Protein AF-A0A533WXQ9-F1 (afdb_monomer_lite)

pLDDT: mean 71.74, std 21.65, range [29.94, 97.75]

Structure (mmCIF, N/CA/C/O backbone):
data_AF-A0A533WXQ9-F1
#
_entry.id   AF-A0A533WXQ9-F1
#
loop_
_atom_site.group_PDB
_atom_site.id
_atom_site.type_symbol
_atom_site.label_atom_id
_atom_site.label_alt_id
_atom_site.label_comp_id
_atom_site.label_asym_id
_atom_site.label_entity_id
_atom_site.label_seq_id
_atom_site.pdbx_PDB_ins_code
_atom_site.Cartn_x
_atom_site.Cartn_y
_atom_site.Cartn_z
_atom_site.occupancy
_atom_site.B_iso_or_equiv
_atom_site.auth_seq_id
_atom_site.auth_comp_id
_atom_site.auth_asym_id
_atom_site.auth_atom_id
_atom_site.pdbx_PDB_model_num
ATOM 1 N N . MET A 1 1 ? -10.455 -21.061 6.392 1.00 34.91 1 MET A N 1
ATOM 2 C CA . MET A 1 1 ? -8.979 -21.030 6.474 1.00 34.91 1 MET A CA 1
ATOM 3 C C . MET A 1 1 ? -8.485 -21.382 5.082 1.00 34.91 1 MET A C 1
ATOM 5 O O . MET A 1 1 ? -9.043 -22.310 4.524 1.00 34.91 1 MET A O 1
ATOM 9 N N . GLY A 1 2 ? -7.580 -20.666 4.436 1.00 29.94 2 GLY A N 1
ATOM 10 C CA . GLY A 1 2 ? -6.668 -19.631 4.901 1.00 29.94 2 GLY A CA 1
ATOM 11 C C . GLY A 1 2 ? -5.902 -19.071 3.698 1.00 29.94 2 GLY A C 1
ATOM 12 O O . GLY A 1 2 ? -6.267 -19.360 2.560 1.00 29.94 2 GLY A O 1
ATOM 13 N N . ASP A 1 3 ? -4.921 -18.227 4.000 1.00 36.97 3 ASP A N 1
ATOM 14 C CA . ASP A 1 3 ? -3.711 -17.901 3.237 1.00 36.97 3 ASP A CA 1
ATOM 15 C C . ASP A 1 3 ? -3.617 -18.544 1.848 1.00 36.97 3 ASP A C 1
ATOM 17 O O . ASP A 1 3 ? -3.509 -19.764 1.714 1.00 36.97 3 ASP A O 1
ATOM 21 N N . ARG A 1 4 ? -3.649 -17.725 0.789 1.00 33.66 4 ARG A N 1
ATOM 22 C CA . ARG A 1 4 ? -3.392 -18.221 -0.565 1.00 33.66 4 ARG A CA 1
ATOM 23 C C . ARG A 1 4 ? -1.884 -18.423 -0.722 1.00 33.66 4 ARG A C 1
ATOM 25 O O . ARG A 1 4 ? -1.185 -17.553 -1.228 1.00 33.66 4 ARG A O 1
ATOM 32 N N . GLU A 1 5 ? -1.409 -19.566 -0.242 1.00 37.44 5 GLU A N 1
ATOM 33 C CA . GLU A 1 5 ? -0.166 -20.181 -0.694 1.00 37.44 5 GLU A CA 1
ATOM 34 C C . GLU A 1 5 ? -0.273 -20.395 -2.208 1.00 37.44 5 GLU A C 1
ATOM 36 O O . GLU A 1 5 ? -1.264 -20.949 -2.695 1.00 37.44 5 GLU A O 1
ATOM 41 N N . TYR A 1 6 ? 0.736 -19.957 -2.963 1.00 38.78 6 TYR A N 1
ATOM 42 C CA . TYR A 1 6 ? 0.947 -20.506 -4.299 1.00 38.78 6 TYR A CA 1
ATOM 43 C C . TYR A 1 6 ? 1.037 -22.020 -4.148 1.00 38.78 6 TYR A C 1
ATOM 45 O O . TYR A 1 6 ? 1.809 -22.517 -3.323 1.00 38.78 6 TYR A O 1
ATOM 53 N N . SER A 1 7 ? 0.212 -22.766 -4.879 1.00 41.78 7 SER A N 1
ATOM 54 C CA . SER A 1 7 ? 0.232 -24.209 -4.711 1.00 41.78 7 SER A CA 1
ATOM 55 C C . SER A 1 7 ? 1.575 -24.725 -5.220 1.00 41.78 7 SER A C 1
ATOM 57 O O . SER A 1 7 ? 2.030 -24.363 -6.303 1.00 41.78 7 SER A O 1
ATOM 59 N N . TRP A 1 8 ? 2.209 -25.614 -4.458 1.00 42.38 8 TRP A N 1
ATOM 60 C CA . TRP A 1 8 ? 3.409 -26.357 -4.866 1.00 42.38 8 TRP A CA 1
ATOM 61 C C . TRP A 1 8 ? 3.332 -26.923 -6.290 1.00 42.38 8 TRP A C 1
ATOM 63 O O . TRP A 1 8 ? 4.341 -27.073 -6.974 1.00 42.38 8 TRP A O 1
ATOM 73 N N . LYS A 1 9 ? 2.106 -27.203 -6.729 1.00 40.97 9 LYS A N 1
ATOM 74 C CA . LYS A 1 9 ? 1.764 -27.697 -8.051 1.00 40.97 9 LYS A CA 1
ATOM 75 C C . LYS A 1 9 ? 1.986 -26.656 -9.155 1.00 40.97 9 LYS A C 1
ATOM 77 O O . LYS A 1 9 ? 2.537 -27.005 -10.187 1.00 40.97 9 LYS A O 1
ATOM 82 N N . GLU A 1 10 ? 1.646 -25.389 -8.914 1.00 45.47 10 GLU A N 1
ATOM 83 C CA . GLU A 1 10 ? 1.881 -24.282 -9.857 1.00 45.47 10 GLU A CA 1
ATOM 84 C C . GLU A 1 10 ? 3.379 -23.977 -10.002 1.00 45.47 10 GLU A C 1
ATOM 86 O O . GLU A 1 10 ? 3.867 -23.769 -11.109 1.00 45.47 10 GLU A O 1
ATOM 91 N N . ALA A 1 11 ? 4.141 -24.020 -8.903 1.00 46.41 11 ALA A N 1
ATOM 92 C CA . ALA A 1 11 ? 5.598 -23.875 -8.954 1.00 46.41 11 ALA A CA 1
ATOM 93 C C . ALA A 1 11 ? 6.274 -25.053 -9.686 1.00 46.41 11 ALA A C 1
ATOM 95 O O . ALA A 1 11 ? 7.215 -24.850 -10.451 1.00 46.41 11 ALA A O 1
ATOM 96 N N . GLN A 1 12 ? 5.775 -26.280 -9.496 1.00 44.16 12 GLN A N 1
ATOM 97 C CA . GLN A 1 12 ? 6.233 -27.456 -10.244 1.00 44.16 12 GLN A CA 1
ATOM 98 C C . GLN A 1 12 ? 5.901 -27.374 -11.734 1.00 44.16 12 GLN A C 1
ATOM 100 O O . GLN A 1 12 ? 6.747 -27.729 -12.547 1.00 44.16 12 GLN A O 1
ATOM 105 N N . GLU A 1 13 ? 4.716 -26.892 -12.104 1.00 49.16 13 GLU A N 1
ATOM 106 C CA . GLU A 1 13 ? 4.330 -26.717 -13.510 1.00 49.16 13 GLU A CA 1
ATOM 107 C C . GLU A 1 13 ? 5.229 -25.694 -14.216 1.00 49.16 13 GLU A C 1
ATOM 109 O O . GLU A 1 13 ? 5.658 -25.945 -15.337 1.00 49.16 13 GLU A O 1
ATOM 114 N N . ILE A 1 14 ? 5.621 -24.608 -13.539 1.00 50.84 14 ILE A N 1
ATOM 115 C CA . ILE A 1 14 ? 6.600 -23.639 -14.066 1.00 50.84 14 ILE A CA 1
ATOM 116 C C . ILE A 1 14 ? 7.966 -24.298 -14.313 1.00 50.84 14 ILE A C 1
ATOM 118 O O . ILE A 1 14 ? 8.582 -24.056 -15.349 1.00 50.84 14 ILE A O 1
ATOM 122 N N . LEU A 1 15 ? 8.434 -25.150 -13.394 1.00 47.41 15 LEU A N 1
ATOM 123 C CA . LEU A 1 15 ? 9.706 -25.867 -13.544 1.00 47.41 15 LEU A CA 1
ATOM 124 C C . LEU A 1 15 ? 9.665 -26.897 -14.685 1.00 47.41 15 LEU A C 1
ATOM 126 O O . LEU A 1 15 ? 10.640 -27.017 -15.425 1.00 47.41 15 LEU A O 1
ATOM 130 N N . ILE A 1 16 ? 8.545 -27.607 -14.848 1.00 49.78 16 ILE A N 1
ATOM 131 C CA . ILE A 1 16 ? 8.340 -28.605 -15.911 1.00 49.78 16 ILE A CA 1
ATOM 132 C C . ILE A 1 16 ? 8.282 -27.923 -17.287 1.00 49.78 16 ILE A C 1
ATOM 134 O O . ILE A 1 16 ? 8.994 -28.338 -18.198 1.00 49.78 16 ILE A O 1
ATOM 138 N N . ASP A 1 17 ? 7.537 -26.820 -17.420 1.00 52.78 17 ASP A N 1
ATOM 139 C CA . ASP A 1 17 ? 7.437 -26.038 -18.667 1.00 52.78 17 ASP A CA 1
ATOM 140 C C . ASP A 1 17 ? 8.798 -25.473 -19.127 1.00 52.78 17 ASP A C 1
ATOM 142 O O . ASP A 1 17 ? 9.012 -25.233 -20.320 1.00 52.78 17 ASP A O 1
ATOM 146 N N . MET A 1 18 ? 9.714 -25.219 -18.186 1.00 47.31 18 MET A N 1
ATOM 147 C CA . MET A 1 18 ? 11.069 -24.729 -18.462 1.00 47.31 18 MET A CA 1
ATOM 148 C C . MET A 1 18 ? 12.033 -25.849 -18.876 1.00 47.31 18 MET A C 1
ATOM 150 O O . MET A 1 18 ? 12.870 -25.631 -19.755 1.00 47.31 18 MET A O 1
ATOM 154 N N . ASP A 1 19 ? 11.890 -27.038 -18.287 1.00 44.56 19 ASP A N 1
ATOM 155 C CA . ASP A 1 19 ? 12.691 -28.230 -18.597 1.00 44.56 19 ASP A CA 1
ATOM 156 C C . ASP A 1 19 ? 12.329 -28.809 -19.979 1.00 44.56 19 ASP A C 1
ATOM 158 O O . ASP A 1 19 ? 13.204 -29.117 -20.791 1.00 44.56 19 ASP A O 1
ATOM 162 N N . GLU A 1 20 ? 11.035 -28.829 -20.325 1.00 46.56 20 GLU A N 1
ATOM 163 C CA . GLU A 1 20 ? 10.530 -29.293 -21.629 1.00 46.56 20 GLU A CA 1
ATOM 164 C C . GLU A 1 20 ? 11.040 -28.462 -22.822 1.00 46.56 20 GLU A C 1
ATOM 166 O O . GLU A 1 20 ? 11.061 -28.939 -23.960 1.00 46.56 20 GLU A O 1
ATOM 171 N N . ARG A 1 21 ? 11.501 -27.226 -22.584 1.00 50.09 21 ARG A N 1
ATOM 172 C CA . ARG A 1 21 ? 12.078 -26.341 -23.613 1.00 50.09 21 ARG A CA 1
ATOM 173 C C . ARG A 1 21 ? 13.577 -26.554 -23.845 1.00 50.09 21 ARG A C 1
ATOM 175 O O . ARG A 1 21 ? 14.155 -25.867 -24.686 1.00 50.09 21 ARG A O 1
ATOM 182 N N . GLY A 1 22 ? 14.211 -27.496 -23.143 1.00 39.91 22 GLY A N 1
ATOM 183 C CA . GLY A 1 22 ? 15.623 -27.849 -23.339 1.00 39.91 22 GLY A CA 1
ATOM 184 C C . GLY A 1 22 ? 16.621 -26.773 -22.896 1.00 39.91 22 GLY A C 1
ATOM 185 O O . GLY A 1 22 ? 17.810 -26.874 -23.193 1.00 39.91 22 GLY A O 1
ATOM 186 N N . THR A 1 23 ? 16.163 -25.744 -22.184 1.00 46.06 23 THR A N 1
ATOM 187 C CA . THR A 1 23 ? 17.008 -24.741 -21.530 1.00 46.06 23 THR A CA 1
ATOM 188 C C . THR A 1 23 ? 17.378 -25.240 -20.140 1.00 46.06 23 THR A C 1
ATOM 190 O O . THR A 1 23 ? 16.738 -24.897 -19.151 1.00 46.06 23 THR A O 1
ATOM 193 N N . THR A 1 24 ? 18.404 -26.088 -20.066 1.00 40.88 24 THR A N 1
ATOM 194 C CA . THR A 1 24 ? 19.044 -26.463 -18.801 1.00 40.88 24 THR A CA 1
ATOM 195 C C . THR A 1 24 ? 19.642 -25.220 -18.154 1.00 40.88 24 THR A C 1
ATOM 197 O O . THR A 1 24 ? 20.724 -24.781 -18.546 1.00 40.88 24 THR A O 1
ATOM 200 N N . ASP A 1 25 ? 18.946 -24.664 -17.169 1.00 50.59 25 ASP A N 1
ATOM 201 C CA . ASP A 1 25 ? 19.496 -23.644 -16.286 1.00 50.59 25 ASP A CA 1
ATOM 202 C C . ASP A 1 25 ? 19.417 -24.151 -14.841 1.00 50.59 25 ASP A C 1
ATOM 204 O O . ASP A 1 25 ? 18.492 -23.872 -14.075 1.00 50.59 25 ASP A O 1
ATOM 208 N N . GLU A 1 26 ? 20.403 -24.982 -14.495 1.00 41.16 26 GLU A N 1
ATOM 209 C CA . GLU A 1 26 ? 20.641 -25.563 -13.166 1.00 41.16 26 GLU A CA 1
ATOM 210 C C . GLU A 1 26 ? 20.674 -24.473 -12.074 1.00 41.16 26 GLU A C 1
ATOM 212 O O . GLU A 1 26 ? 20.307 -24.711 -10.921 1.00 41.16 26 GLU A O 1
ATOM 217 N N . PHE A 1 27 ? 21.017 -23.238 -12.458 1.00 43.44 27 PHE A N 1
ATOM 218 C CA . PHE A 1 27 ? 20.961 -22.050 -11.617 1.00 43.44 27 PHE A CA 1
ATOM 219 C C . PHE A 1 27 ? 19.524 -21.614 -11.298 1.00 43.44 27 PHE A C 1
ATOM 221 O O . PHE A 1 27 ? 19.236 -21.310 -10.145 1.00 43.44 27 PHE A O 1
ATOM 228 N N . PHE A 1 28 ? 18.600 -21.642 -12.262 1.00 45.69 28 PHE A N 1
ATOM 229 C CA . PHE A 1 28 ? 17.192 -21.269 -12.064 1.00 45.69 28 PHE A CA 1
ATOM 230 C C . PHE A 1 28 ? 16.468 -22.230 -11.126 1.00 45.69 28 PHE A C 1
ATOM 232 O O . PHE A 1 28 ? 15.748 -21.810 -10.218 1.00 45.69 28 PHE A O 1
ATOM 239 N N . GLN A 1 29 ? 16.722 -23.526 -11.315 1.00 48.00 29 GLN A N 1
ATOM 240 C CA . GLN A 1 29 ? 16.243 -24.568 -10.416 1.00 48.00 29 GLN A CA 1
ATOM 241 C C . GLN A 1 29 ? 16.851 -24.372 -9.024 1.00 48.00 29 GLN A C 1
ATOM 243 O O . GLN A 1 29 ? 16.110 -24.287 -8.052 1.00 48.00 29 GLN A O 1
ATOM 248 N N . SER A 1 30 ? 18.170 -24.183 -8.915 1.00 43.41 30 SER A N 1
ATOM 249 C CA . SER A 1 30 ? 18.842 -23.924 -7.631 1.00 43.41 30 SER A CA 1
ATOM 250 C C . SER A 1 30 ? 18.344 -22.653 -6.930 1.00 43.41 30 SER A C 1
ATOM 252 O O . SER A 1 30 ? 18.282 -22.611 -5.707 1.00 43.41 30 SER A O 1
ATOM 254 N N . HIS A 1 31 ? 17.945 -21.630 -7.684 1.00 47.81 31 HIS A N 1
ATOM 255 C CA . HIS A 1 31 ? 17.463 -20.346 -7.178 1.00 47.81 31 HIS A CA 1
ATOM 256 C C . HIS A 1 31 ? 16.013 -20.411 -6.672 1.00 47.81 31 HIS A C 1
ATOM 258 O O . HIS A 1 31 ? 15.713 -19.895 -5.597 1.00 47.81 31 HIS A O 1
ATOM 264 N N . PHE A 1 32 ? 15.124 -21.119 -7.378 1.00 49.44 32 PHE A N 1
ATOM 265 C CA . PHE A 1 32 ? 13.784 -21.448 -6.872 1.00 49.44 32 PHE A CA 1
ATOM 266 C C . PHE A 1 32 ? 13.842 -22.413 -5.680 1.00 49.44 32 PHE A C 1
ATOM 268 O O . PHE A 1 32 ? 13.066 -22.277 -4.737 1.00 49.44 32 PHE A O 1
ATOM 275 N N . LEU A 1 33 ? 14.779 -23.367 -5.690 1.00 44.31 33 LEU A N 1
ATOM 276 C CA . LEU A 1 33 ? 15.031 -24.266 -4.561 1.00 44.31 33 LEU A CA 1
ATOM 277 C C . LEU A 1 33 ? 15.581 -23.500 -3.345 1.00 44.31 33 LEU A C 1
ATOM 279 O O . LEU A 1 33 ? 15.166 -23.777 -2.226 1.00 44.31 33 LEU A O 1
ATOM 283 N N . ALA A 1 34 ? 16.427 -22.488 -3.550 1.00 43.38 34 ALA A N 1
ATOM 284 C CA . ALA A 1 34 ? 16.876 -21.596 -2.483 1.00 43.38 34 ALA A CA 1
ATOM 285 C C . ALA A 1 34 ? 15.729 -20.738 -1.919 1.00 43.38 34 ALA A C 1
ATOM 287 O O . ALA A 1 34 ? 15.666 -20.547 -0.711 1.00 43.38 34 ALA A O 1
ATOM 288 N N . TRP A 1 35 ? 14.791 -20.277 -2.756 1.00 46.41 35 TRP A N 1
ATOM 289 C CA . TRP A 1 35 ? 13.572 -19.596 -2.295 1.00 46.41 35 TRP A CA 1
ATOM 290 C C . TRP A 1 35 ? 12.616 -20.535 -1.544 1.00 46.41 35 TRP A C 1
ATOM 292 O O . TRP A 1 35 ? 12.025 -20.133 -0.547 1.00 46.41 35 TRP A O 1
ATOM 302 N N . ARG A 1 36 ? 12.508 -21.808 -1.952 1.00 40.66 36 ARG A N 1
ATOM 303 C CA . ARG A 1 36 ? 11.832 -22.848 -1.153 1.00 40.66 36 ARG A CA 1
ATOM 304 C C . ARG A 1 36 ? 12.452 -22.970 0.236 1.00 40.66 36 ARG A C 1
ATOM 306 O O . ARG A 1 36 ? 11.721 -23.139 1.207 1.00 40.66 36 ARG A O 1
ATOM 313 N N . ASP A 1 37 ? 13.778 -22.968 0.303 1.00 37.53 37 ASP A N 1
ATOM 314 C CA . ASP A 1 37 ? 14.511 -23.199 1.546 1.00 37.53 37 ASP A CA 1
ATOM 315 C C . ASP A 1 37 ? 14.562 -21.922 2.424 1.00 37.53 37 ASP A C 1
ATOM 317 O O . ASP A 1 37 ? 14.718 -22.032 3.639 1.00 37.53 37 ASP A O 1
ATOM 321 N N . HIS A 1 38 ? 14.349 -20.738 1.824 1.00 37.84 38 HIS A N 1
ATOM 322 C CA . HIS A 1 38 ? 14.343 -19.409 2.457 1.00 37.84 38 HIS A CA 1
ATOM 323 C C . HIS A 1 38 ? 13.261 -18.466 1.871 1.00 37.84 38 HIS A C 1
ATOM 325 O O . HIS A 1 38 ? 13.583 -17.495 1.170 1.00 37.84 38 HIS A O 1
ATOM 331 N N . PRO A 1 39 ? 11.965 -18.726 2.126 1.00 38.59 39 PRO A N 1
ATOM 332 C CA . PRO A 1 39 ? 10.850 -17.968 1.545 1.00 38.59 39 PRO A CA 1
ATOM 333 C C . PRO A 1 39 ? 10.810 -16.485 1.952 1.00 38.59 39 PRO A C 1
ATOM 335 O O . PRO A 1 39 ? 10.195 -15.675 1.258 1.00 38.59 39 PRO A O 1
ATOM 338 N N . GLU A 1 40 ? 11.479 -16.125 3.048 1.00 35.44 40 GLU A N 1
ATOM 339 C CA . GLU A 1 40 ? 11.614 -14.771 3.596 1.00 35.44 40 GLU A CA 1
ATOM 340 C C . GLU A 1 40 ? 12.507 -13.828 2.768 1.00 35.44 40 GLU A C 1
ATOM 342 O O . GLU A 1 40 ? 12.469 -12.614 2.964 1.00 35.44 40 GLU A O 1
ATOM 347 N N . TYR A 1 41 ? 13.284 -14.358 1.819 1.00 40.34 41 TYR A N 1
ATOM 348 C CA . TYR A 1 41 ? 14.159 -13.575 0.942 1.00 40.34 41 TYR A CA 1
ATOM 349 C C . TYR A 1 41 ? 13.751 -13.748 -0.528 1.00 40.34 41 TYR A C 1
ATOM 351 O O . TYR A 1 41 ? 14.498 -14.350 -1.307 1.00 40.34 41 TYR A O 1
ATOM 359 N N . PRO A 1 42 ? 12.568 -13.247 -0.943 1.00 43.09 42 PRO A N 1
ATOM 360 C CA . PRO A 1 42 ? 12.144 -13.342 -2.330 1.00 43.09 42 PRO A CA 1
ATOM 361 C C . PRO A 1 42 ? 13.172 -12.636 -3.228 1.00 43.09 42 PRO A C 1
ATOM 363 O O . PRO A 1 42 ? 13.598 -11.514 -2.930 1.00 43.09 42 PRO A O 1
ATOM 366 N N . PRO A 1 43 ? 13.608 -13.272 -4.323 1.00 45.00 43 PRO A N 1
ATOM 367 C CA . PRO A 1 43 ? 14.651 -12.704 -5.154 1.00 45.00 43 PRO A CA 1
ATOM 368 C C . PRO A 1 43 ? 14.175 -11.428 -5.851 1.00 45.00 43 PRO A C 1
ATOM 370 O O . PRO A 1 43 ? 13.072 -11.355 -6.394 1.00 45.00 43 PRO A O 1
ATOM 373 N N . ALA A 1 44 ? 15.039 -10.412 -5.874 1.00 46.28 44 ALA A N 1
ATOM 374 C CA . ALA A 1 44 ? 14.795 -9.201 -6.641 1.00 46.28 44 ALA A CA 1
ATOM 375 C C . ALA A 1 44 ? 14.715 -9.554 -8.139 1.00 46.28 44 ALA A C 1
ATOM 377 O O . ALA A 1 44 ? 15.725 -9.887 -8.762 1.00 46.28 44 ALA A O 1
ATOM 378 N N . TYR A 1 45 ? 13.519 -9.446 -8.727 1.00 45.00 45 TYR A N 1
ATOM 379 C CA . TYR A 1 45 ? 13.226 -9.729 -10.144 1.00 45.00 45 TYR A CA 1
ATOM 380 C C . TYR A 1 45 ? 14.208 -9.051 -11.124 1.00 45.00 45 TYR A C 1
ATOM 382 O O . TYR A 1 45 ? 14.556 -9.614 -12.160 1.00 45.00 45 TYR A O 1
ATOM 390 N N . LEU A 1 46 ? 14.717 -7.867 -10.766 1.00 38.53 46 LEU A N 1
ATOM 391 C CA . LEU A 1 46 ? 15.726 -7.105 -11.517 1.00 38.53 46 LEU A CA 1
ATOM 392 C C . LEU A 1 46 ? 17.081 -7.827 -11.653 1.00 38.53 46 LEU A C 1
ATOM 394 O O . LEU A 1 46 ? 17.784 -7.632 -12.645 1.00 38.53 46 LEU A O 1
ATOM 398 N N . TYR A 1 47 ? 17.457 -8.660 -10.680 1.00 40.25 47 TYR A N 1
ATOM 399 C CA . TYR A 1 47 ? 18.690 -9.451 -10.719 1.00 40.25 47 TYR A CA 1
ATOM 400 C C . TYR A 1 47 ? 18.528 -10.705 -11.589 1.00 40.25 47 TYR A C 1
ATOM 402 O O . TYR A 1 47 ? 19.428 -11.034 -12.358 1.00 40.25 47 TYR A O 1
ATOM 410 N N . LEU A 1 48 ? 17.349 -11.335 -11.542 1.00 42.94 48 LEU A N 1
ATOM 411 C CA . LEU A 1 48 ? 16.962 -12.436 -12.427 1.00 42.94 48 LEU A CA 1
ATOM 412 C C . LEU A 1 48 ? 16.941 -11.976 -13.893 1.00 42.94 48 LEU A C 1
ATOM 414 O O . LEU A 1 48 ? 17.657 -12.539 -14.715 1.00 42.94 48 LEU A O 1
ATOM 418 N N . LEU A 1 49 ? 16.234 -10.889 -14.229 1.00 43.69 49 LEU A N 1
ATOM 419 C CA . LEU A 1 49 ? 16.169 -10.370 -15.609 1.00 43.69 49 LEU A CA 1
ATOM 420 C C . LEU A 1 49 ? 17.551 -10.053 -16.210 1.00 43.69 49 LEU A C 1
ATOM 422 O O . LEU A 1 49 ? 17.746 -10.207 -17.415 1.00 43.69 49 LEU A O 1
ATOM 426 N N . ARG A 1 50 ? 18.526 -9.665 -15.377 1.00 40.22 50 ARG A N 1
ATOM 427 C CA . ARG A 1 50 ? 19.925 -9.437 -15.779 1.00 40.22 50 ARG A CA 1
ATOM 428 C C . ARG A 1 50 ? 20.683 -10.696 -16.205 1.00 40.22 50 ARG A C 1
ATOM 430 O O . ARG A 1 50 ? 21.666 -10.564 -16.927 1.00 40.22 50 ARG A O 1
ATOM 437 N N . LEU A 1 51 ? 20.276 -11.877 -15.741 1.00 42.00 51 LEU A N 1
ATOM 438 C CA . LEU A 1 51 ? 21.041 -13.120 -15.886 1.00 42.00 51 LEU A CA 1
ATOM 439 C C . LEU A 1 51 ? 20.515 -14.048 -16.989 1.00 42.00 51 LEU A C 1
ATOM 441 O O . LEU A 1 51 ? 21.290 -14.836 -17.519 1.00 42.00 51 LEU A O 1
ATOM 445 N N . ILE A 1 52 ? 19.229 -13.960 -17.347 1.00 40.66 52 ILE A N 1
ATOM 446 C CA . ILE A 1 52 ? 18.542 -15.082 -18.013 1.00 40.66 52 ILE A CA 1
ATOM 447 C C . ILE A 1 52 ? 18.433 -14.938 -19.543 1.00 40.66 52 ILE A C 1
ATOM 449 O O . ILE A 1 52 ? 18.316 -15.950 -20.227 1.00 40.66 52 ILE A O 1
ATOM 453 N N . LEU A 1 53 ? 18.434 -13.735 -20.138 1.00 45.16 53 LEU A N 1
ATOM 454 C CA . LEU A 1 53 ? 17.985 -13.609 -21.539 1.00 45.16 53 LEU A CA 1
ATOM 455 C C . LEU A 1 53 ? 18.768 -12.628 -22.434 1.00 45.16 53 LEU A C 1
ATOM 457 O O . LEU A 1 53 ? 19.267 -11.603 -21.963 1.00 45.16 53 LEU A O 1
ATOM 461 N N . PRO A 1 54 ? 18.745 -12.854 -23.770 1.00 45.72 54 PRO A N 1
ATOM 462 C CA . PRO A 1 54 ? 19.204 -11.932 -24.819 1.00 45.72 54 PRO A CA 1
ATOM 463 C C . PRO A 1 54 ? 18.281 -10.703 -24.979 1.00 45.72 54 PRO A C 1
ATOM 465 O O . PRO A 1 54 ? 18.145 -10.140 -26.065 1.00 45.72 54 PRO A O 1
ATOM 468 N N . ILE A 1 55 ? 17.614 -10.290 -23.896 1.00 41.66 55 ILE A N 1
ATOM 469 C CA . ILE A 1 55 ? 16.930 -8.998 -23.775 1.00 41.66 55 ILE A CA 1
ATOM 470 C C . ILE A 1 55 ? 17.929 -7.865 -23.537 1.00 41.66 55 ILE A C 1
ATOM 472 O O . ILE A 1 55 ? 17.533 -6.711 -23.523 1.00 41.66 55 ILE A O 1
ATOM 476 N N . TYR A 1 56 ? 19.213 -8.173 -23.349 1.00 45.56 56 TYR A N 1
ATOM 477 C CA . TYR A 1 56 ? 20.279 -7.184 -23.372 1.00 45.56 56 TYR A CA 1
ATOM 478 C C . TYR A 1 56 ? 20.925 -7.151 -24.753 1.00 45.56 56 TYR A C 1
ATOM 480 O O . TYR A 1 56 ? 21.68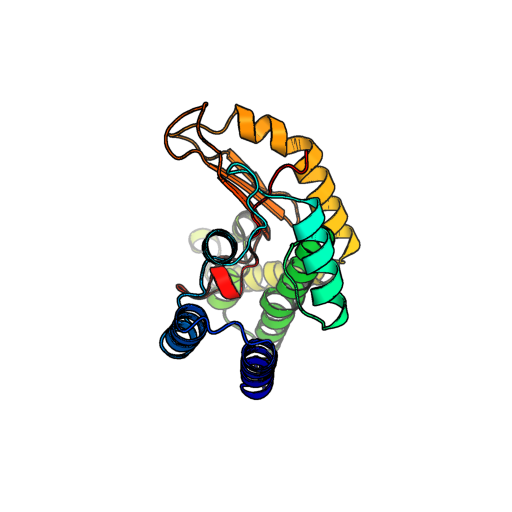4 -8.047 -25.115 1.00 45.56 56 TYR A O 1
ATOM 488 N N . GLU A 1 57 ? 20.661 -6.091 -25.510 1.00 50.03 57 GLU A N 1
ATOM 489 C CA . GLU A 1 57 ? 21.364 -5.807 -26.758 1.00 50.03 57 GLU A CA 1
ATOM 490 C C . GLU A 1 57 ? 22.292 -4.613 -26.516 1.00 50.03 57 GLU A C 1
ATOM 492 O O . GLU A 1 57 ? 21.862 -3.535 -26.106 1.00 50.03 57 GLU A O 1
ATOM 497 N N . ASN A 1 58 ? 23.602 -4.818 -26.686 1.00 53.41 58 ASN A N 1
ATOM 498 C CA . ASN A 1 58 ? 24.630 -3.799 -26.426 1.00 53.41 58 ASN A CA 1
ATOM 499 C C . ASN A 1 58 ? 24.587 -3.205 -25.001 1.00 53.41 58 ASN A C 1
ATOM 501 O O . ASN A 1 58 ? 24.806 -2.010 -24.804 1.00 53.41 58 ASN A O 1
ATOM 505 N N . GLY A 1 59 ? 24.283 -4.034 -23.996 1.00 48.59 59 GLY A N 1
ATOM 506 C CA . GLY A 1 59 ? 24.232 -3.611 -22.591 1.00 48.59 59 GLY A CA 1
ATOM 507 C C . GLY A 1 59 ? 22.988 -2.801 -22.209 1.00 48.59 59 GLY A C 1
ATOM 508 O O . GLY A 1 59 ? 22.930 -2.281 -21.095 1.00 48.59 59 GLY A O 1
ATOM 509 N N . LYS A 1 60 ? 21.985 -2.709 -23.092 1.00 46.56 60 LYS A N 1
ATOM 510 C CA . LYS A 1 60 ? 20.691 -2.068 -22.828 1.00 46.56 60 LYS A CA 1
ATOM 511 C C . LYS A 1 60 ? 19.552 -3.077 -22.916 1.00 46.56 60 LYS A C 1
ATOM 513 O O . LYS A 1 60 ? 19.607 -3.993 -23.727 1.00 46.56 60 LYS A O 1
ATOM 518 N N . LEU A 1 61 ? 18.534 -2.874 -22.086 1.00 51.81 61 LEU A N 1
ATOM 519 C CA . LEU A 1 61 ? 17.319 -3.682 -22.061 1.00 51.81 61 LEU A CA 1
ATOM 520 C C . LEU A 1 61 ? 16.473 -3.407 -23.320 1.00 51.81 61 LEU A C 1
ATOM 522 O O . LEU A 1 61 ? 16.135 -2.258 -23.600 1.00 51.81 61 LEU A O 1
ATOM 526 N N . ASP A 1 62 ? 16.119 -4.450 -24.063 1.00 57.06 62 ASP A N 1
ATOM 527 C CA . ASP A 1 62 ? 15.195 -4.416 -25.193 1.00 57.06 62 ASP A CA 1
ATOM 528 C C . ASP A 1 62 ? 13.756 -4.460 -24.666 1.00 57.06 62 ASP A C 1
ATOM 530 O O . ASP A 1 62 ? 13.199 -5.517 -24.351 1.00 57.06 62 ASP A O 1
ATOM 534 N N . LEU A 1 63 ? 13.161 -3.273 -24.558 1.00 57.25 63 LEU A N 1
ATOM 535 C CA . LEU A 1 63 ? 11.803 -3.083 -24.057 1.00 57.25 63 LEU A CA 1
ATOM 536 C C . LEU A 1 63 ? 10.749 -3.752 -24.945 1.00 57.25 63 LEU A C 1
ATOM 538 O O . LEU A 1 63 ? 9.746 -4.239 -24.430 1.00 57.25 63 LEU A O 1
ATOM 542 N N . GLY A 1 64 ? 10.980 -3.836 -26.258 1.00 59.09 64 GLY A N 1
ATOM 543 C CA . GLY A 1 64 ? 10.051 -4.482 -27.186 1.00 59.09 64 GLY A CA 1
ATOM 544 C C . GLY A 1 64 ? 9.949 -5.983 -26.925 1.00 59.09 64 GLY A C 1
ATOM 545 O O . GLY A 1 64 ? 8.846 -6.523 -26.806 1.00 59.09 64 GLY A O 1
ATOM 546 N N . LYS A 1 65 ? 11.096 -6.650 -26.748 1.00 57.06 65 LYS A N 1
ATOM 547 C CA . LYS A 1 65 ? 11.141 -8.075 -26.375 1.00 57.06 65 LYS A CA 1
ATOM 548 C C . LYS A 1 65 ? 10.581 -8.318 -24.975 1.00 57.06 65 LYS A C 1
ATOM 550 O O . LYS A 1 65 ? 9.864 -9.298 -24.780 1.00 57.06 65 LYS A O 1
ATOM 555 N N . LEU A 1 66 ? 10.854 -7.426 -24.021 1.00 55.75 66 LEU A N 1
ATOM 556 C CA . LEU A 1 66 ? 10.327 -7.524 -22.658 1.00 55.75 66 LEU A CA 1
ATOM 557 C C . LEU A 1 66 ? 8.792 -7.425 -22.627 1.00 55.75 66 LEU A C 1
ATOM 559 O O . LEU A 1 66 ? 8.138 -8.230 -21.969 1.00 55.75 66 LEU A O 1
ATOM 563 N N . MET A 1 67 ? 8.208 -6.494 -23.388 1.00 57.97 67 MET A N 1
ATOM 564 C CA . MET A 1 67 ? 6.752 -6.363 -23.507 1.00 57.97 67 MET A CA 1
ATOM 565 C C . MET A 1 67 ? 6.107 -7.563 -24.208 1.00 57.97 67 MET A C 1
ATOM 567 O O . MET A 1 67 ? 4.998 -7.962 -23.852 1.00 57.97 67 MET A O 1
ATOM 571 N N . GLN A 1 68 ? 6.780 -8.160 -25.196 1.00 58.62 68 GLN A N 1
ATOM 572 C CA . GLN A 1 68 ? 6.292 -9.382 -25.835 1.00 58.62 68 GLN A CA 1
ATOM 573 C C . GLN A 1 68 ? 6.285 -10.567 -24.856 1.00 58.62 68 GLN A C 1
ATOM 575 O O . GLN A 1 68 ? 5.272 -11.259 -24.756 1.00 58.62 68 GLN A O 1
ATOM 580 N N . LEU A 1 69 ? 7.372 -10.754 -24.101 1.00 55.00 69 LEU A N 1
ATOM 581 C CA . LEU A 1 69 ? 7.469 -11.751 -23.029 1.00 55.00 69 LEU A CA 1
ATOM 582 C C . LEU A 1 69 ? 6.363 -11.564 -21.987 1.00 55.00 69 LEU A C 1
ATOM 584 O O . LEU A 1 69 ? 5.683 -12.525 -21.635 1.00 55.00 69 LEU A O 1
ATOM 588 N N . ASP A 1 70 ? 6.135 -10.329 -21.539 1.00 55.25 70 ASP A N 1
ATOM 589 C CA . ASP A 1 70 ? 5.073 -10.021 -20.582 1.00 55.25 70 ASP A CA 1
ATOM 590 C C . ASP A 1 70 ? 3.678 -10.339 -21.137 1.00 55.25 70 ASP A C 1
ATOM 592 O O . ASP A 1 70 ? 2.853 -10.940 -20.453 1.00 55.25 70 ASP A O 1
ATOM 596 N N . LYS A 1 71 ? 3.417 -10.033 -22.411 1.00 61.47 71 LYS A N 1
ATOM 597 C CA . LYS A 1 71 ? 2.150 -10.382 -23.070 1.00 61.47 71 LYS A CA 1
ATOM 598 C C . LYS A 1 71 ? 1.920 -11.896 -23.122 1.00 61.47 71 LYS A C 1
ATOM 600 O O . LYS A 1 71 ? 0.801 -12.357 -22.889 1.00 61.47 71 LYS A O 1
ATOM 605 N N . GLU A 1 72 ? 2.960 -12.666 -23.429 1.00 56.69 72 GLU A N 1
ATOM 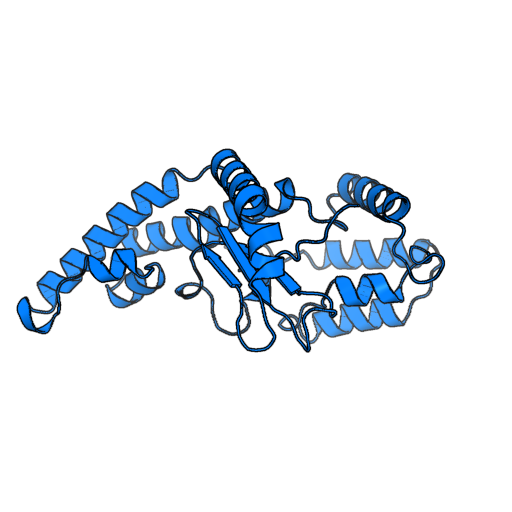606 C CA . GLU A 1 72 ? 2.905 -14.131 -23.440 1.00 56.69 72 GLU A CA 1
ATOM 607 C C . GLU A 1 72 ? 2.683 -14.688 -22.026 1.00 56.69 72 GLU A C 1
ATOM 609 O O . GLU A 1 72 ? 1.815 -15.543 -21.836 1.00 56.69 72 GLU A O 1
ATOM 614 N N . ALA A 1 73 ? 3.370 -14.146 -21.019 1.00 54.06 73 ALA A N 1
ATOM 615 C CA . ALA A 1 73 ? 3.201 -14.515 -19.615 1.00 54.06 73 ALA A CA 1
ATOM 616 C C . ALA A 1 73 ? 1.784 -14.219 -19.096 1.00 54.06 73 ALA A C 1
ATOM 618 O O . ALA A 1 73 ? 1.150 -15.082 -18.483 1.00 54.06 73 ALA A O 1
ATOM 619 N N . ARG A 1 74 ? 1.224 -13.048 -19.424 1.00 55.34 74 ARG A N 1
ATOM 620 C CA . ARG A 1 74 ? -0.135 -12.653 -19.014 1.00 55.34 74 ARG A CA 1
ATOM 621 C C . ARG A 1 74 ? -1.214 -13.593 -19.530 1.00 55.34 74 ARG A C 1
ATOM 623 O O . ARG A 1 74 ? -2.190 -13.832 -18.821 1.00 55.34 74 ARG A O 1
ATOM 630 N N . SER A 1 75 ? -1.033 -14.172 -20.720 1.00 56.09 75 SER A N 1
ATOM 631 C CA . SER A 1 75 ? -1.958 -15.184 -21.260 1.00 56.09 75 SER A CA 1
ATOM 632 C C . SER A 1 75 ? -2.042 -16.452 -20.399 1.00 56.09 75 SER A C 1
ATOM 634 O O . SER A 1 75 ? -3.022 -17.188 -20.479 1.00 56.09 75 SER A O 1
ATOM 636 N N . ARG A 1 76 ? -1.037 -16.672 -19.545 1.00 48.88 76 ARG A N 1
ATOM 637 C CA . ARG A 1 76 ? -0.912 -17.786 -18.597 1.00 48.88 76 ARG A CA 1
ATOM 638 C C . ARG A 1 76 ? -1.065 -17.336 -17.142 1.00 48.88 76 ARG A C 1
ATOM 640 O O . ARG A 1 76 ? -0.667 -18.059 -16.237 1.00 48.88 76 ARG A O 1
ATOM 647 N N . HIS A 1 77 ? -1.601 -16.136 -16.914 1.00 50.59 77 HIS A N 1
ATOM 648 C CA . HIS A 1 77 ? -1.728 -15.518 -15.590 1.00 50.59 77 HIS A CA 1
ATOM 649 C C . HIS A 1 77 ? -0.394 -15.270 -14.856 1.00 50.59 77 HIS A C 1
ATOM 651 O O . HIS A 1 77 ? -0.379 -15.130 -13.636 1.00 50.59 77 HIS A O 1
ATOM 657 N N . GLN A 1 78 ? 0.716 -15.163 -15.588 1.00 45.69 78 GLN A N 1
ATOM 658 C CA . GLN A 1 78 ? 2.036 -14.791 -15.069 1.00 45.69 78 GLN A CA 1
ATOM 659 C C . GLN A 1 78 ? 2.333 -13.310 -15.375 1.00 45.69 78 GLN A C 1
ATOM 661 O O . GLN A 1 78 ? 1.746 -12.736 -16.294 1.00 45.69 78 GLN A O 1
ATOM 666 N N . ARG A 1 79 ? 3.227 -12.673 -14.606 1.00 51.28 79 ARG A N 1
ATOM 667 C CA . ARG A 1 79 ? 3.598 -11.251 -14.765 1.00 51.28 79 ARG A CA 1
ATOM 668 C C . ARG A 1 79 ? 5.117 -11.113 -14.848 1.00 51.28 79 ARG A C 1
ATOM 670 O O . ARG A 1 79 ? 5.817 -11.673 -14.009 1.00 51.28 79 ARG A O 1
ATOM 677 N N . ILE A 1 80 ? 5.612 -10.383 -15.847 1.00 46.81 80 ILE A N 1
ATOM 678 C CA . ILE A 1 80 ? 7.051 -10.127 -16.051 1.00 46.81 80 ILE A CA 1
ATOM 679 C C . ILE A 1 80 ? 7.345 -8.628 -15.936 1.00 46.81 80 ILE A C 1
ATOM 681 O O . ILE A 1 80 ? 8.361 -8.239 -15.362 1.00 46.81 80 ILE A O 1
ATOM 685 N N . VAL A 1 81 ? 6.442 -7.787 -16.444 1.00 52.50 81 VAL A N 1
ATOM 686 C CA . VAL A 1 81 ? 6.483 -6.326 -16.336 1.00 52.50 81 VAL A CA 1
ATOM 687 C C . VAL A 1 81 ? 5.276 -5.869 -15.534 1.00 52.50 81 VAL A C 1
ATOM 689 O O . VAL A 1 81 ? 4.148 -6.277 -15.803 1.00 52.50 81 VAL A O 1
ATOM 692 N N . PHE A 1 82 ? 5.509 -4.997 -14.561 1.00 60.91 82 PHE A N 1
ATOM 693 C CA . PHE A 1 82 ? 4.455 -4.427 -13.732 1.00 60.91 82 PHE A CA 1
ATOM 694 C C . PHE A 1 82 ? 4.104 -3.032 -14.247 1.00 60.91 82 PHE A C 1
ATOM 696 O O . PHE A 1 82 ? 4.919 -2.114 -14.169 1.00 60.91 82 PHE A O 1
ATOM 703 N N . GLY A 1 83 ? 2.905 -2.889 -14.810 1.00 69.31 83 GLY A N 1
ATOM 704 C CA . GLY A 1 83 ? 2.353 -1.601 -15.219 1.00 69.31 83 GLY A CA 1
ATOM 705 C C . GLY A 1 83 ? 1.693 -0.861 -14.056 1.00 69.31 83 GLY A C 1
ATOM 706 O O . GLY A 1 83 ? 1.501 -1.410 -12.969 1.00 69.31 83 GLY A O 1
ATOM 707 N N . LEU A 1 84 ? 1.285 0.388 -14.297 1.00 81.12 84 LEU A N 1
ATOM 708 C CA . LEU A 1 84 ? 0.582 1.194 -13.290 1.00 81.12 84 LEU A CA 1
ATOM 709 C C . LEU A 1 84 ? -0.762 0.569 -12.897 1.00 81.12 84 LEU A C 1
ATOM 711 O O . LEU A 1 84 ? -1.173 0.654 -11.745 1.00 81.12 84 LEU A O 1
ATOM 715 N N . GLU A 1 85 ? -1.434 -0.086 -13.841 1.00 83.00 85 GLU A N 1
ATOM 716 C CA . GLU A 1 85 ? -2.675 -0.819 -13.610 1.00 83.00 85 GLU A CA 1
ATOM 717 C C . GLU A 1 85 ? -2.462 -2.055 -12.719 1.00 83.00 85 GLU A C 1
ATOM 719 O O . GLU A 1 85 ? -3.305 -2.337 -11.866 1.00 83.00 85 GLU A O 1
ATOM 724 N N . ASP A 1 86 ? -1.329 -2.755 -12.853 1.00 77.31 86 ASP A N 1
ATOM 725 C CA . ASP A 1 86 ? -0.988 -3.872 -11.962 1.00 77.31 86 ASP A CA 1
ATOM 726 C C . ASP A 1 86 ? -0.673 -3.359 -10.555 1.00 77.31 86 ASP A C 1
ATOM 728 O O . ASP A 1 86 ? -1.184 -3.901 -9.577 1.00 77.31 86 ASP A O 1
ATOM 732 N N . ALA A 1 87 ? 0.096 -2.268 -10.457 1.00 81.31 87 ALA A N 1
ATOM 733 C CA . ALA A 1 87 ? 0.388 -1.623 -9.182 1.00 81.31 87 ALA A CA 1
ATOM 734 C C . ALA A 1 87 ? -0.892 -1.157 -8.478 1.00 81.31 87 ALA A C 1
ATOM 736 O O . ALA A 1 87 ? -1.080 -1.424 -7.294 1.00 81.31 87 ALA A O 1
ATOM 737 N N . ALA A 1 88 ? -1.817 -0.531 -9.211 1.00 89.62 88 ALA A N 1
ATOM 738 C CA . ALA A 1 88 ? -3.107 -0.122 -8.667 1.00 89.62 88 ALA A CA 1
ATOM 739 C C . ALA A 1 88 ? -3.931 -1.321 -8.177 1.00 89.62 88 ALA A C 1
ATOM 741 O O . ALA A 1 88 ? -4.545 -1.245 -7.113 1.00 89.62 88 ALA A O 1
ATOM 742 N N . SER A 1 89 ? -3.936 -2.425 -8.933 1.00 87.56 89 SER A N 1
ATOM 743 C CA . SER A 1 89 ? -4.646 -3.652 -8.559 1.00 87.56 89 SER A CA 1
ATOM 744 C C . SER A 1 89 ? -4.087 -4.262 -7.281 1.00 87.56 89 SER A C 1
ATOM 746 O O . SER A 1 89 ? -4.848 -4.620 -6.385 1.00 87.56 89 SER A O 1
ATOM 748 N N . ASP A 1 90 ? -2.769 -4.370 -7.179 1.00 84.12 90 ASP A N 1
ATOM 749 C CA . ASP A 1 90 ? -2.120 -4.983 -6.025 1.00 84.12 90 ASP A CA 1
ATOM 750 C C . ASP A 1 90 ? -2.204 -4.061 -4.794 1.00 84.12 90 ASP A C 1
ATOM 752 O O . ASP A 1 90 ? -2.411 -4.538 -3.679 1.00 84.12 90 ASP A O 1
ATOM 756 N N . PHE A 1 91 ? -2.154 -2.734 -4.976 1.00 91.19 91 PHE A N 1
ATOM 757 C CA . PHE A 1 91 ? -2.431 -1.766 -3.909 1.00 91.19 91 PHE A CA 1
ATOM 758 C C . PHE A 1 91 ? -3.877 -1.886 -3.433 1.00 91.19 91 PHE A C 1
ATOM 760 O O . PHE A 1 91 ? -4.117 -1.957 -2.232 1.00 91.19 91 PHE A O 1
ATOM 767 N N . TYR A 1 92 ? -4.847 -1.953 -4.348 1.00 93.88 92 TYR A N 1
ATOM 768 C CA . TYR A 1 92 ? -6.252 -2.155 -3.997 1.00 93.88 92 TYR A CA 1
ATOM 769 C C . TYR A 1 92 ? -6.442 -3.424 -3.162 1.00 93.88 92 TYR A C 1
ATOM 771 O O . TYR A 1 92 ? -7.061 -3.387 -2.096 1.00 93.88 92 TYR A O 1
ATOM 779 N N . ASP A 1 93 ? -5.854 -4.531 -3.611 1.00 89.25 93 ASP A N 1
ATOM 780 C CA . ASP A 1 93 ? -5.878 -5.802 -2.898 1.00 89.25 93 ASP A CA 1
ATOM 781 C C . ASP A 1 93 ? -5.219 -5.702 -1.521 1.00 89.25 93 ASP A C 1
ATOM 783 O O . ASP A 1 93 ? -5.751 -6.245 -0.552 1.00 89.25 93 ASP A O 1
ATOM 787 N N . PHE A 1 94 ? -4.104 -4.984 -1.411 1.00 89.56 94 PHE A N 1
ATOM 788 C CA . PHE A 1 94 ? -3.438 -4.717 -0.143 1.00 89.56 94 PHE A CA 1
ATOM 789 C C . PHE A 1 94 ? -4.341 -3.936 0.822 1.00 89.56 94 PHE A C 1
ATOM 791 O O . PHE A 1 94 ? -4.600 -4.388 1.941 1.00 89.56 94 PHE A O 1
ATOM 798 N N . TYR A 1 95 ? -4.898 -2.808 0.374 1.00 94.38 95 TYR A N 1
ATOM 799 C CA . TYR A 1 95 ? -5.840 -2.005 1.154 1.00 94.38 95 TYR A CA 1
ATOM 800 C C . TYR A 1 95 ? -7.049 -2.827 1.599 1.00 94.38 95 TYR A C 1
ATOM 802 O O . TYR A 1 95 ? -7.465 -2.731 2.755 1.00 94.38 95 TYR A O 1
ATOM 810 N N . ALA A 1 96 ? -7.599 -3.672 0.729 1.00 93.06 96 ALA A N 1
ATOM 811 C CA . ALA A 1 96 ? -8.751 -4.503 1.049 1.00 93.06 96 ALA A CA 1
ATOM 812 C C . ALA A 1 96 ? -8.404 -5.633 2.037 1.00 93.06 96 ALA A C 1
ATOM 814 O O . ALA A 1 96 ? -9.056 -5.771 3.073 1.00 93.06 96 ALA A O 1
ATOM 815 N N . LYS A 1 97 ? -7.383 -6.441 1.729 1.00 90.06 97 LYS A N 1
ATOM 816 C CA . LYS A 1 97 ? -7.093 -7.718 2.407 1.00 90.06 97 LYS A CA 1
ATOM 817 C C . LYS A 1 97 ? -6.200 -7.567 3.633 1.00 90.06 97 LYS A C 1
ATOM 819 O O . LYS A 1 97 ? -6.340 -8.349 4.570 1.00 90.06 97 LYS A O 1
ATOM 824 N N . VAL A 1 98 ? -5.287 -6.597 3.632 1.00 89.06 98 VAL A N 1
ATOM 825 C CA . VAL A 1 98 ? -4.278 -6.431 4.693 1.00 89.06 98 VAL A CA 1
ATOM 826 C C . VAL A 1 98 ? -4.648 -5.312 5.663 1.00 89.06 98 VAL A C 1
ATOM 828 O O . VAL A 1 98 ? -4.241 -5.356 6.818 1.00 89.06 98 VAL A O 1
ATOM 831 N N . ILE A 1 99 ? -5.475 -4.350 5.245 1.00 93.19 99 ILE A N 1
ATOM 832 C CA . ILE A 1 99 ? -5.885 -3.234 6.110 1.00 93.19 99 ILE A CA 1
ATOM 833 C C . ILE A 1 99 ? -7.376 -3.285 6.442 1.00 93.19 99 ILE A C 1
ATOM 835 O O . ILE A 1 99 ? -7.736 -3.416 7.608 1.00 93.19 99 ILE A O 1
ATOM 839 N N . THR A 1 100 ? -8.247 -3.195 5.436 1.00 96.06 100 THR A N 1
ATOM 840 C CA . THR A 1 100 ? -9.692 -2.985 5.636 1.00 96.06 100 THR A CA 1
ATOM 841 C C . THR A 1 100 ? -10.350 -4.174 6.329 1.00 96.06 100 THR A C 1
ATOM 843 O O . THR A 1 100 ? -10.962 -4.006 7.380 1.00 96.06 100 THR A O 1
ATOM 846 N N . GLN A 1 101 ? -10.195 -5.383 5.778 1.00 94.81 101 GLN A N 1
ATOM 847 C CA . GLN A 1 101 ? -10.791 -6.594 6.352 1.00 94.81 101 GLN A CA 1
ATOM 848 C C . GLN A 1 101 ? -10.234 -6.930 7.749 1.00 94.81 101 GLN A C 1
ATOM 850 O O . GLN A 1 101 ? -11.023 -7.302 8.622 1.00 94.81 101 GLN A O 1
ATOM 855 N N . PRO A 1 102 ? -8.914 -6.819 8.015 1.00 94.75 102 PRO A N 1
ATOM 856 C CA . PRO A 1 102 ? -8.395 -7.005 9.368 1.00 94.75 102 PRO A CA 1
ATOM 857 C C . PRO A 1 102 ? -8.910 -5.965 10.367 1.00 94.75 102 PRO A C 1
ATOM 859 O O . PRO A 1 102 ? -9.332 -6.357 11.452 1.00 94.75 102 PRO A O 1
ATOM 862 N N . LEU A 1 103 ? -8.975 -4.680 9.992 1.00 96.31 103 LEU A N 1
ATOM 863 C CA . LEU A 1 103 ? -9.517 -3.629 10.858 1.00 96.31 103 LEU A CA 1
ATOM 864 C C . LEU A 1 103 ? -10.995 -3.868 11.194 1.00 96.31 103 LEU A C 1
ATOM 866 O O . LEU A 1 103 ? -11.386 -3.754 12.354 1.00 96.31 103 LEU A O 1
ATOM 870 N N . GLU A 1 104 ? -11.808 -4.228 10.199 1.00 97.75 104 GLU A N 1
ATOM 871 C CA . GLU A 1 104 ? -13.218 -4.590 10.390 1.00 97.75 104 GLU A CA 1
ATOM 872 C C . GLU A 1 104 ? -13.360 -5.741 11.391 1.00 97.75 104 GLU A C 1
ATOM 874 O O . GLU A 1 104 ? -14.073 -5.624 12.387 1.00 97.75 104 GLU A O 1
ATOM 879 N N . ARG A 1 105 ? -12.592 -6.817 11.195 1.00 96.38 105 ARG A N 1
ATOM 880 C CA . ARG A 1 105 ? -12.588 -7.979 12.090 1.00 96.38 105 ARG A CA 1
ATOM 881 C C . ARG A 1 105 ? -12.132 -7.631 13.508 1.00 96.38 105 ARG A C 1
ATOM 883 O O . ARG A 1 105 ? -12.672 -8.175 14.471 1.00 96.38 105 ARG A O 1
ATOM 890 N N . ASP A 1 106 ? -11.114 -6.789 13.650 1.00 96.44 106 ASP A N 1
ATOM 891 C CA . ASP A 1 106 ? -10.604 -6.365 14.954 1.00 96.44 106 ASP A CA 1
ATOM 892 C C . ASP A 1 106 ? -11.642 -5.516 15.698 1.00 96.44 106 ASP A C 1
ATOM 894 O O . ASP A 1 106 ? -11.861 -5.723 16.893 1.00 96.44 106 ASP A O 1
ATOM 898 N N . LEU A 1 107 ? -12.354 -4.632 14.993 1.00 96.69 107 LEU A N 1
ATOM 899 C CA . LEU A 1 107 ? -13.468 -3.863 15.551 1.00 96.69 107 LEU A CA 1
ATOM 900 C C . LEU A 1 107 ? -14.638 -4.761 15.975 1.00 96.69 107 LEU A C 1
ATOM 902 O O . LEU A 1 107 ? -15.134 -4.621 17.092 1.00 96.69 107 LEU A O 1
ATOM 906 N N . GLU A 1 108 ? -15.041 -5.725 15.144 1.00 96.50 108 GLU A N 1
ATOM 907 C CA . GLU A 1 108 ? -16.102 -6.693 15.470 1.00 96.50 108 GLU A CA 1
ATOM 908 C C . GLU A 1 108 ? -15.782 -7.531 16.715 1.00 96.50 108 GLU A C 1
ATOM 910 O O . GLU A 1 108 ? -16.675 -7.907 17.476 1.00 96.50 108 GLU A O 1
ATOM 915 N N . ARG A 1 109 ? -14.497 -7.826 16.938 1.00 96.06 109 ARG A N 1
ATOM 916 C CA . ARG A 1 109 ? -14.017 -8.608 18.086 1.00 96.06 109 ARG A CA 1
ATOM 917 C C . ARG A 1 109 ? -13.776 -7.774 19.342 1.00 96.06 109 ARG A C 1
ATOM 919 O O . ARG A 1 109 ? -13.412 -8.351 20.366 1.00 96.06 109 ARG A O 1
ATOM 926 N N . GLY A 1 110 ? -13.952 -6.454 19.279 1.00 93.62 110 GLY A N 1
ATOM 927 C CA . GLY A 1 110 ? -13.640 -5.554 20.389 1.00 93.62 110 GLY A CA 1
ATOM 928 C C . GLY A 1 110 ? -12.146 -5.533 20.717 1.00 93.62 110 GLY A C 1
ATOM 929 O O . GLY A 1 110 ? -11.766 -5.643 21.884 1.00 93.62 110 GLY A O 1
ATOM 930 N N . ALA A 1 111 ? -11.289 -5.469 19.694 1.00 93.62 111 ALA A N 1
ATOM 931 C CA . ALA A 1 111 ? -9.846 -5.404 19.876 1.00 93.62 111 ALA A CA 1
ATOM 932 C C . ALA A 1 111 ? -9.428 -4.181 20.707 1.00 93.62 111 ALA A C 1
ATOM 934 O O . ALA A 1 111 ? -10.039 -3.117 20.657 1.00 93.62 111 ALA A O 1
ATOM 935 N N . SER A 1 112 ? -8.337 -4.332 21.460 1.00 93.50 112 SER A N 1
ATOM 936 C CA . SER A 1 112 ? -7.817 -3.246 22.295 1.00 93.50 112 SER A CA 1
ATOM 937 C C . SER A 1 112 ? -7.396 -2.031 21.464 1.00 93.50 112 SER A C 1
ATOM 939 O O . SER A 1 112 ? -6.949 -2.173 20.321 1.00 93.50 112 SER A O 1
ATOM 941 N N . GLY A 1 113 ? -7.397 -0.846 22.081 1.00 90.12 113 GLY A N 1
ATOM 942 C CA . GLY A 1 113 ? -6.907 0.369 21.425 1.00 90.12 113 GLY A CA 1
ATOM 943 C C . GLY A 1 113 ? -5.472 0.250 20.889 1.00 90.12 113 GLY A C 1
ATOM 944 O O . GLY A 1 113 ? -5.162 0.791 19.830 1.00 90.12 113 GLY A O 1
ATOM 945 N N . ARG A 1 114 ? -4.603 -0.525 21.555 1.00 90.12 114 ARG A N 1
ATOM 946 C CA . ARG A 1 114 ? -3.244 -0.825 21.067 1.00 90.12 114 ARG A CA 1
ATOM 947 C C . ARG A 1 114 ? -3.258 -1.554 19.722 1.00 90.12 114 ARG A C 1
ATOM 949 O O . ARG A 1 114 ? -2.474 -1.204 18.853 1.00 90.12 114 ARG A O 1
ATOM 956 N N . THR A 1 115 ? -4.130 -2.545 19.558 1.00 92.31 115 THR A N 1
ATOM 957 C CA . THR A 1 115 ? -4.276 -3.292 18.299 1.00 92.31 115 THR A CA 1
ATOM 958 C C . THR A 1 115 ? -4.805 -2.387 17.192 1.00 92.31 115 THR A C 1
ATOM 960 O O . THR A 1 115 ? -4.236 -2.354 16.107 1.00 92.31 115 THR A O 1
ATOM 963 N N . LEU A 1 116 ? -5.844 -1.600 17.486 1.00 93.94 116 LEU A N 1
ATOM 964 C CA . LEU A 1 116 ? -6.443 -0.670 16.523 1.00 93.94 116 LEU A CA 1
ATOM 965 C C . LEU A 1 116 ? -5.465 0.430 16.080 1.00 93.94 116 LEU A C 1
ATOM 967 O O . LEU A 1 116 ? -5.507 0.876 14.939 1.00 93.94 116 LEU A O 1
ATOM 971 N N . SER A 1 117 ? -4.539 0.822 16.956 1.00 91.50 117 SER A N 1
ATOM 972 C CA . SER A 1 117 ? -3.540 1.850 16.648 1.00 91.50 117 SER A CA 1
ATOM 973 C C . SER A 1 117 ? -2.506 1.402 15.611 1.00 91.50 117 SER A C 1
ATOM 975 O O . SER A 1 117 ? -1.878 2.254 14.998 1.00 91.50 117 SER A O 1
ATOM 977 N N . ASN A 1 118 ? -2.343 0.097 15.360 1.00 91.31 118 ASN A N 1
ATOM 978 C CA . ASN A 1 118 ? -1.446 -0.401 14.305 1.00 91.31 118 ASN A CA 1
ATOM 979 C C . ASN A 1 118 ? -1.898 0.017 12.895 1.00 91.31 118 ASN A C 1
ATOM 981 O O . ASN A 1 118 ? -1.100 0.006 11.961 1.00 91.31 118 ASN A O 1
ATOM 985 N N . TYR A 1 119 ? -3.178 0.363 12.740 1.00 92.50 119 TYR A N 1
ATOM 986 C CA . TYR A 1 119 ? -3.755 0.810 11.477 1.00 92.50 119 TYR A CA 1
ATOM 987 C C . TYR A 1 119 ? -3.677 2.326 11.289 1.00 92.50 119 TYR A C 1
ATOM 989 O O . TYR A 1 119 ? -4.116 2.800 10.244 1.00 92.50 119 TYR A O 1
ATOM 997 N N . PHE A 1 120 ? -3.216 3.084 12.285 1.00 92.88 120 PHE A N 1
ATOM 998 C CA . PHE A 1 120 ? -3.242 4.545 12.286 1.00 92.88 120 PHE A CA 1
ATOM 999 C C . PHE A 1 120 ? -1.968 5.120 11.685 1.00 92.88 120 PHE A C 1
ATOM 1001 O O . PHE A 1 120 ? -0.874 4.608 11.912 1.00 92.88 120 PHE A O 1
ATOM 1008 N N . GLU A 1 121 ? -2.124 6.206 10.938 1.00 89.88 121 GLU A N 1
ATOM 1009 C CA . GLU A 1 121 ? -1.023 7.055 10.521 1.00 89.88 121 GLU A CA 1
ATOM 1010 C C . GLU A 1 121 ? -1.027 8.326 11.390 1.00 89.88 121 GLU A C 1
ATOM 1012 O O . GLU A 1 121 ? -1.725 8.441 12.407 1.00 89.88 121 GLU A O 1
ATOM 1017 N N . PHE A 1 122 ? -0.186 9.294 11.031 1.00 87.06 122 PHE A N 1
ATOM 1018 C CA . PHE A 1 122 ? 0.000 10.515 11.814 1.00 87.06 122 PHE A CA 1
ATOM 1019 C C . PHE A 1 122 ? -1.310 11.287 12.072 1.00 87.06 122 PHE A C 1
ATOM 1021 O O . PHE A 1 122 ? -1.507 11.808 13.173 1.00 87.06 122 PHE A O 1
ATOM 1028 N N . GLU A 1 123 ? -2.214 11.350 11.091 1.00 88.12 123 GLU A N 1
ATOM 1029 C CA . GLU A 1 123 ? -3.468 12.106 11.201 1.00 88.12 123 GLU A CA 1
ATOM 1030 C C . GLU A 1 123 ? -4.442 11.490 12.209 1.00 88.12 123 GLU A C 1
ATOM 1032 O O . GLU A 1 123 ? -5.035 12.209 13.015 1.00 88.12 123 GLU A O 1
ATOM 1037 N N . GLU A 1 124 ? -4.585 10.165 12.221 1.00 92.31 124 GLU A N 1
ATOM 1038 C CA . GLU A 1 124 ? -5.418 9.453 13.192 1.00 92.31 124 GLU A CA 1
ATOM 1039 C C . GLU A 1 124 ? -4.856 9.594 14.608 1.00 92.31 124 GLU A C 1
ATOM 1041 O O . GLU A 1 124 ? -5.606 9.833 15.557 1.00 92.31 124 GLU A O 1
ATOM 1046 N N . HIS A 1 125 ? -3.529 9.538 14.762 1.00 89.06 125 HIS A N 1
ATOM 1047 C CA . HIS A 1 125 ? -2.888 9.787 16.052 1.00 89.06 125 HIS A CA 1
ATOM 1048 C C . HIS A 1 125 ? -3.119 11.211 16.565 1.00 89.06 125 HIS A C 1
ATOM 1050 O O . HIS A 1 125 ? -3.308 11.399 17.769 1.00 89.06 125 HIS A O 1
ATOM 1056 N N . GLY A 1 126 ? -3.168 12.202 15.672 1.00 89.25 126 GLY A N 1
ATOM 1057 C CA . GLY A 1 126 ? -3.479 13.591 16.015 1.00 89.25 126 GLY A CA 1
ATOM 1058 C C . GLY A 1 126 ? -4.890 13.799 16.580 1.00 89.25 126 GLY A C 1
ATOM 1059 O O . GLY A 1 126 ? -5.126 14.773 17.294 1.00 89.25 126 GLY A O 1
ATOM 1060 N N . GLN A 1 127 ? -5.821 12.879 16.313 1.00 90.81 127 GLN A N 1
ATOM 1061 C CA . GLN A 1 127 ? -7.206 12.942 16.794 1.00 90.81 127 GLN A CA 1
ATOM 1062 C C . GLN A 1 127 ? -7.388 12.334 18.194 1.00 90.81 127 GLN A C 1
ATOM 1064 O O . GLN A 1 127 ? -8.440 12.506 18.817 1.00 90.81 127 GLN A O 1
ATOM 1069 N N . ILE A 1 128 ? -6.374 11.634 18.714 1.00 91.69 128 ILE A N 1
ATOM 1070 C CA . ILE A 1 128 ? -6.440 10.957 20.009 1.00 91.69 128 ILE A CA 1
ATOM 1071 C C . ILE A 1 128 ? -5.955 11.915 21.109 1.00 91.69 128 ILE A C 1
ATOM 1073 O O . ILE A 1 128 ? -4.807 12.365 21.084 1.00 91.69 128 ILE A O 1
ATOM 1077 N N . PRO A 1 129 ? -6.783 12.224 22.124 1.00 88.62 129 PRO A N 1
ATOM 1078 C CA . PRO A 1 129 ? -6.367 13.085 23.223 1.00 88.62 129 PRO A CA 1
ATOM 1079 C C . PRO A 1 129 ? -5.285 12.417 24.082 1.00 88.62 129 PRO A C 1
ATOM 1081 O O . PRO A 1 129 ? -5.232 11.198 24.233 1.00 88.62 129 PRO A O 1
ATOM 1084 N N . ALA A 1 130 ? -4.437 13.222 24.722 1.00 87.44 130 ALA A N 1
ATOM 1085 C CA . ALA A 1 130 ? -3.403 12.693 25.605 1.00 87.44 130 ALA A CA 1
ATOM 1086 C C . ALA A 1 130 ? -4.014 12.010 26.843 1.00 87.44 130 ALA A C 1
ATOM 1088 O O . ALA A 1 130 ? -4.766 12.630 27.599 1.00 87.44 130 ALA A O 1
ATOM 1089 N N . ALA A 1 131 ? -3.599 10.770 27.127 1.00 86.88 131 ALA A N 1
ATOM 1090 C CA . ALA A 1 131 ? -4.080 9.993 28.279 1.00 86.88 131 ALA A CA 1
ATOM 1091 C C . ALA A 1 131 ? -3.938 10.726 29.622 1.00 86.88 131 ALA A C 1
ATOM 1093 O O . ALA A 1 131 ? -4.784 10.590 30.502 1.00 86.88 131 ALA A O 1
ATOM 1094 N N . ARG A 1 132 ? -2.897 11.556 29.766 1.00 86.00 132 ARG A N 1
ATOM 1095 C CA . ARG A 1 132 ? -2.656 12.365 30.972 1.00 86.00 132 ARG A CA 1
ATOM 1096 C C . ARG A 1 132 ? -3.732 13.427 31.222 1.00 86.00 132 ARG A C 1
ATOM 1098 O O . ARG A 1 132 ? -3.891 13.844 32.360 1.00 86.00 132 ARG A O 1
ATOM 1105 N N . ALA A 1 133 ? -4.432 13.876 30.180 1.00 87.19 133 ALA A N 1
ATOM 1106 C CA . ALA A 1 133 ? -5.432 14.935 30.273 1.00 87.19 133 ALA A CA 1
ATOM 1107 C C . ALA A 1 133 ? -6.848 14.398 30.530 1.00 87.19 133 ALA A C 1
ATOM 1109 O O . ALA A 1 133 ? -7.634 15.061 31.199 1.00 87.19 133 ALA A O 1
ATOM 1110 N N . VAL A 1 134 ? -7.179 13.216 29.995 1.00 88.25 134 VAL A N 1
ATOM 1111 C CA . VAL A 1 134 ? -8.571 12.723 29.940 1.00 88.25 134 VAL A CA 1
ATOM 1112 C C . VAL A 1 134 ? -8.776 11.305 30.489 1.00 88.25 134 VAL A C 1
ATOM 1114 O O . VAL A 1 134 ? -9.906 10.817 30.504 1.00 88.25 134 VAL A O 1
ATOM 1117 N N . GLY A 1 135 ? -7.710 10.642 30.949 1.00 89.94 135 GLY A N 1
ATOM 1118 C CA . GLY A 1 135 ? -7.749 9.259 31.430 1.00 89.94 135 GLY A CA 1
ATOM 1119 C C . GLY A 1 135 ? -7.784 8.216 30.305 1.00 89.94 135 GLY A C 1
ATOM 1120 O O . GLY A 1 135 ? -8.064 8.529 29.148 1.00 89.94 135 GLY A O 1
ATOM 1121 N N . LEU A 1 136 ? -7.477 6.960 30.649 1.00 91.00 136 LEU A N 1
ATOM 1122 C CA . LEU A 1 136 ? -7.336 5.862 29.680 1.00 91.00 136 LEU A CA 1
ATOM 1123 C C . LEU A 1 136 ? -8.662 5.485 29.006 1.00 91.00 136 LEU A C 1
ATOM 1125 O O . LEU A 1 136 ? -8.684 5.328 27.791 1.00 91.00 136 LEU A O 1
ATOM 1129 N N . ASP A 1 137 ? -9.769 5.446 29.750 1.00 90.31 137 ASP A N 1
ATOM 1130 C CA . ASP A 1 137 ? -11.086 5.086 29.204 1.00 90.31 137 ASP A CA 1
ATOM 1131 C C . ASP A 1 137 ? -11.539 6.039 28.087 1.00 90.31 137 ASP A C 1
ATOM 1133 O O . ASP A 1 137 ? -12.138 5.628 27.091 1.00 90.31 137 ASP A O 1
ATOM 1137 N N . THR A 1 138 ? -11.255 7.337 28.235 1.00 91.88 138 THR A N 1
ATOM 1138 C CA . THR A 1 138 ? -11.593 8.345 27.221 1.00 91.88 138 THR A CA 1
ATOM 1139 C C . THR A 1 138 ? -10.717 8.189 25.981 1.00 91.88 138 THR A C 1
ATOM 1141 O O . THR A 1 138 ? -11.212 8.319 24.862 1.00 91.88 138 THR A O 1
ATOM 1144 N N . VAL A 1 139 ? -9.432 7.872 26.168 1.00 92.00 139 VAL A N 1
ATOM 1145 C CA . VAL A 1 139 ? -8.510 7.569 25.065 1.00 92.00 139 VAL A CA 1
ATOM 1146 C C . VAL A 1 139 ? -8.959 6.327 24.313 1.00 92.00 139 VAL A C 1
ATOM 1148 O O . VAL A 1 139 ? -9.004 6.346 23.090 1.00 92.00 139 VAL A O 1
ATOM 1151 N N . GLU A 1 140 ? -9.352 5.272 25.018 1.00 92.75 140 GLU A N 1
ATOM 1152 C CA . GLU A 1 140 ? -9.792 4.028 24.393 1.00 92.75 140 GLU A CA 1
ATOM 1153 C C . GLU A 1 140 ? -11.064 4.220 23.557 1.00 92.75 140 GLU A C 1
ATOM 1155 O O . GLU A 1 140 ? -11.144 3.722 22.432 1.00 92.75 140 GLU A O 1
ATOM 1160 N N . LYS A 1 141 ? -12.020 5.023 24.042 1.00 93.31 141 LYS A N 1
ATOM 1161 C CA . LYS A 1 141 ? -13.199 5.428 23.257 1.00 93.31 141 LYS A CA 1
ATOM 1162 C C . LYS A 1 141 ? -12.826 6.267 22.034 1.00 93.31 141 LYS A C 1
ATOM 1164 O O . LYS A 1 141 ? -13.416 6.076 20.973 1.00 93.31 141 LYS A O 1
ATOM 1169 N N . ALA A 1 142 ? -11.866 7.183 22.169 1.00 94.56 142 ALA A N 1
ATOM 1170 C CA . ALA A 1 142 ? -11.390 7.994 21.051 1.00 94.56 142 ALA A CA 1
ATOM 1171 C C . ALA A 1 142 ? -10.707 7.130 19.982 1.00 94.56 142 ALA A C 1
ATOM 1173 O O . ALA A 1 142 ? -11.030 7.263 18.808 1.00 94.56 142 ALA A O 1
ATOM 1174 N N . VAL A 1 143 ? -9.851 6.188 20.387 1.00 96.12 143 VAL A N 1
ATOM 1175 C CA . VAL A 1 143 ? -9.210 5.221 19.483 1.00 96.12 143 VAL A CA 1
ATOM 1176 C C . VAL A 1 143 ? -10.255 4.416 18.715 1.00 96.12 143 VAL A C 1
ATOM 1178 O O . VAL A 1 143 ? -10.180 4.335 17.495 1.00 96.12 143 VAL A O 1
ATOM 1181 N N . HIS A 1 144 ? -11.269 3.874 19.394 1.00 96.50 144 HIS A N 1
ATOM 1182 C CA . HIS A 1 144 ? -12.343 3.139 18.719 1.00 96.50 144 HIS A CA 1
ATOM 1183 C C . HIS A 1 144 ? -13.108 4.012 17.723 1.00 96.50 144 HIS A C 1
ATOM 1185 O O . HIS A 1 144 ? -13.399 3.570 16.615 1.00 96.50 144 HIS A O 1
ATOM 1191 N N . LYS A 1 145 ? -13.414 5.260 18.094 1.00 96.75 145 LYS A N 1
ATOM 1192 C CA . LYS A 1 145 ? -14.088 6.203 17.199 1.00 96.75 145 LYS A CA 1
ATOM 1193 C C . LYS A 1 145 ? -13.259 6.459 15.935 1.00 96.75 145 LYS A C 1
ATOM 1195 O O . LYS A 1 145 ? -13.791 6.326 14.838 1.00 96.75 145 LYS A O 1
ATOM 1200 N N . VAL A 1 146 ? -11.971 6.761 16.094 1.00 97.25 146 VAL A N 1
ATOM 1201 C CA . VAL A 1 146 ? -11.042 6.995 14.978 1.00 97.25 146 VAL A CA 1
ATOM 1202 C C . VAL A 1 146 ? -10.919 5.747 14.098 1.00 97.25 146 VAL A C 1
ATOM 1204 O O . VAL A 1 146 ? -10.966 5.852 12.879 1.00 97.25 146 VAL A O 1
ATOM 1207 N N . ALA A 1 147 ? -10.859 4.552 14.691 1.00 97.12 147 ALA A N 1
ATOM 1208 C CA . ALA A 1 147 ? -10.822 3.293 13.948 1.00 97.12 147 ALA A CA 1
ATOM 1209 C C . ALA A 1 147 ? -12.089 3.047 13.109 1.00 97.12 147 ALA A C 1
ATOM 1211 O O . ALA A 1 147 ? -11.990 2.605 11.966 1.00 97.12 147 ALA A O 1
ATOM 1212 N N . VAL A 1 148 ? -13.276 3.359 13.639 1.00 97.75 148 VAL A N 1
ATOM 1213 C CA . VAL A 1 148 ? -14.545 3.250 12.894 1.00 97.75 148 VAL A CA 1
ATOM 1214 C C . VAL A 1 148 ? -14.610 4.264 11.750 1.00 97.75 148 VAL A C 1
ATOM 1216 O O . VAL A 1 148 ? -15.043 3.928 10.646 1.00 97.75 148 VAL A O 1
ATOM 1219 N N . GLU A 1 149 ? -14.170 5.500 11.990 1.00 97.31 149 GLU A N 1
ATOM 1220 C CA . GLU A 1 149 ? -14.103 6.538 10.955 1.00 97.31 149 GLU A CA 1
ATOM 1221 C C . GLU A 1 149 ? -13.126 6.148 9.841 1.00 97.31 149 GLU A C 1
ATOM 1223 O O . GLU A 1 149 ? -13.482 6.223 8.662 1.00 97.31 149 GLU A O 1
ATOM 1228 N N . LEU A 1 150 ? -11.951 5.631 10.209 1.00 95.88 150 LEU A N 1
ATOM 1229 C CA . LEU A 1 150 ? -10.968 5.095 9.275 1.00 95.88 150 LEU A CA 1
ATOM 1230 C C . LEU A 1 150 ? -11.543 3.934 8.453 1.00 95.88 150 LEU A C 1
ATOM 1232 O O . LEU A 1 150 ? -11.412 3.933 7.231 1.00 95.88 150 LEU A O 1
ATOM 1236 N N . LEU A 1 151 ? -12.227 2.970 9.078 1.00 97.44 151 LEU A N 1
ATOM 1237 C CA . LEU A 1 151 ? -12.851 1.858 8.351 1.00 97.44 151 LEU A CA 1
ATOM 1238 C C . LEU A 1 151 ? -13.839 2.365 7.287 1.00 97.44 151 LEU A C 1
ATOM 1240 O O . LEU A 1 151 ? -13.812 1.904 6.146 1.00 97.44 151 LEU A O 1
ATOM 1244 N N . SER A 1 152 ? -14.660 3.364 7.628 1.00 97.06 152 SER A N 1
ATOM 1245 C CA . SER A 1 152 ? -15.600 3.987 6.686 1.00 97.06 152 SER A CA 1
ATOM 1246 C C . SER A 1 152 ? -14.900 4.654 5.496 1.00 97.06 152 SER A C 1
ATOM 1248 O O . SER A 1 152 ? -15.452 4.695 4.394 1.00 97.06 152 SER A O 1
ATOM 1250 N N . GLN A 1 153 ? -1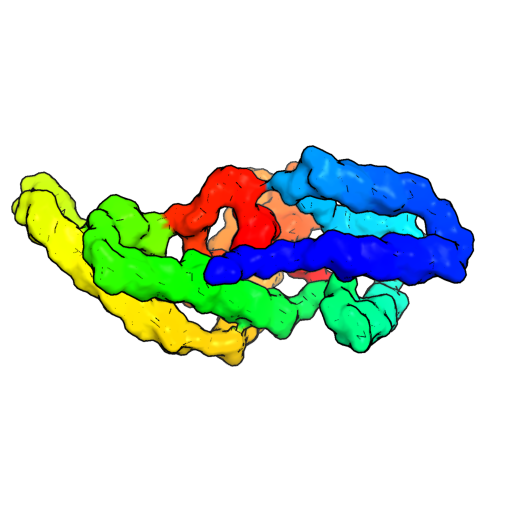3.701 5.202 5.698 1.00 95.19 153 GLN A N 1
ATOM 1251 C CA . GLN A 1 153 ? -12.885 5.768 4.622 1.00 95.19 153 GLN A CA 1
ATOM 1252 C C . GLN A 1 153 ? -12.267 4.665 3.757 1.00 95.19 153 GLN A C 1
ATOM 1254 O O . GLN A 1 153 ? -12.412 4.701 2.535 1.00 95.19 153 GLN A O 1
ATOM 1259 N N . LEU A 1 154 ? -11.668 3.646 4.379 1.00 95.69 154 LEU A N 1
ATOM 1260 C CA . LEU A 1 154 ? -11.041 2.513 3.693 1.00 95.69 154 LEU A CA 1
ATOM 1261 C C . LEU A 1 154 ? -12.029 1.745 2.801 1.00 95.69 154 LEU A C 1
ATOM 1263 O O . LEU A 1 154 ? -11.706 1.392 1.671 1.00 95.69 154 LEU A O 1
ATOM 1267 N N . GLN A 1 155 ? -13.274 1.565 3.248 1.00 96.19 155 GLN A N 1
ATOM 1268 C CA . GLN A 1 155 ? -14.330 0.912 2.462 1.00 96.19 155 GLN A CA 1
ATOM 1269 C C . GLN A 1 155 ? -14.739 1.690 1.195 1.00 96.19 155 GLN A C 1
ATOM 1271 O O . GLN A 1 155 ? -15.392 1.133 0.314 1.00 96.19 155 GLN A O 1
ATOM 1276 N N . LYS A 1 156 ? -14.371 2.974 1.078 1.00 96.38 156 LYS A N 1
ATOM 1277 C CA . LYS A 1 156 ? -14.646 3.816 -0.103 1.00 96.38 156 LYS A CA 1
ATOM 1278 C C . LYS A 1 156 ? -13.501 3.816 -1.116 1.00 96.38 156 LYS A C 1
ATOM 1280 O O . LYS A 1 156 ? -13.604 4.526 -2.128 1.00 96.38 156 LYS A O 1
ATOM 1285 N N . ILE A 1 157 ? -12.418 3.092 -0.842 1.00 96.25 157 ILE A N 1
ATOM 1286 C CA . ILE A 1 157 ? -11.299 2.926 -1.766 1.00 96.25 157 ILE A CA 1
ATOM 1287 C C . ILE A 1 157 ? -11.771 2.097 -2.961 1.00 96.25 157 ILE A C 1
ATOM 1289 O O . ILE A 1 157 ? -12.460 1.088 -2.812 1.00 96.25 157 ILE A O 1
ATOM 1293 N N . THR A 1 158 ? -11.403 2.531 -4.162 1.00 97.00 158 THR A N 1
ATOM 1294 C CA . THR A 1 158 ? -11.673 1.811 -5.409 1.00 97.00 158 THR A CA 1
ATOM 1295 C C . THR A 1 158 ? -10.403 1.737 -6.240 1.00 97.00 158 THR A C 1
ATOM 1297 O O . THR A 1 158 ? -9.526 2.594 -6.114 1.00 97.00 158 THR A O 1
ATOM 1300 N N . LEU A 1 159 ? -10.321 0.736 -7.118 1.00 96.00 159 LEU A N 1
ATOM 1301 C CA . LEU A 1 159 ? -9.200 0.579 -8.044 1.00 96.00 159 LEU A CA 1
ATOM 1302 C C . LEU A 1 159 ? -8.951 1.853 -8.867 1.00 96.00 159 LEU A C 1
ATOM 1304 O O . LEU A 1 159 ? -7.820 2.321 -8.949 1.00 96.00 159 LEU A O 1
ATOM 1308 N N . ASP A 1 160 ? -10.015 2.453 -9.408 1.00 97.06 160 ASP A N 1
ATOM 1309 C CA . ASP A 1 160 ? -9.920 3.665 -10.231 1.00 97.06 160 ASP A CA 1
ATOM 1310 C C . ASP A 1 160 ? -9.348 4.860 -9.461 1.00 97.06 160 ASP A C 1
ATOM 1312 O O . ASP A 1 160 ? -8.564 5.633 -10.012 1.00 97.06 160 ASP A O 1
ATOM 1316 N N . LYS A 1 161 ? -9.707 5.005 -8.177 1.00 97.44 161 LYS A N 1
ATOM 1317 C CA . LYS A 1 161 ? -9.162 6.065 -7.320 1.00 97.44 161 LYS A CA 1
ATOM 1318 C C . LYS A 1 161 ? -7.664 5.886 -7.108 1.00 97.44 161 LYS A C 1
ATOM 1320 O O . LYS A 1 161 ? -6.926 6.852 -7.257 1.00 97.44 161 LYS A O 1
ATOM 1325 N N . ILE A 1 162 ? -7.220 4.660 -6.827 1.00 96.81 162 ILE A N 1
ATOM 1326 C CA . ILE A 1 162 ? -5.794 4.354 -6.657 1.00 96.81 162 ILE A CA 1
ATOM 1327 C C . ILE A 1 162 ? -5.041 4.599 -7.963 1.00 96.81 162 ILE A C 1
ATOM 1329 O O . ILE A 1 162 ? -4.027 5.287 -7.962 1.00 96.81 162 ILE A O 1
ATOM 1333 N N . LEU A 1 163 ? -5.541 4.089 -9.090 1.00 95.75 163 LEU A N 1
ATOM 1334 C CA . LEU A 1 163 ? -4.893 4.278 -10.388 1.00 95.75 163 LEU A CA 1
ATOM 1335 C C . LEU A 1 163 ? -4.783 5.763 -10.758 1.00 95.75 163 LEU A C 1
ATOM 1337 O O . LEU A 1 163 ? -3.746 6.199 -11.260 1.00 95.75 163 LEU A O 1
ATOM 1341 N N . SER A 1 164 ? -5.839 6.540 -10.506 1.00 97.19 164 SER A N 1
ATOM 1342 C CA . SER A 1 164 ? -5.820 7.989 -10.708 1.00 97.19 164 SER A CA 1
ATOM 1343 C C . SER A 1 164 ? -4.781 8.665 -9.814 1.00 97.19 164 SER A C 1
ATOM 1345 O O . SER A 1 164 ? -4.048 9.528 -10.289 1.00 97.19 164 SER A O 1
ATOM 1347 N N . ASP A 1 165 ? -4.698 8.271 -8.546 1.00 97.19 165 ASP A N 1
ATOM 1348 C CA . ASP A 1 165 ? -3.759 8.838 -7.577 1.00 97.19 165 ASP A CA 1
ATOM 1349 C C . ASP A 1 165 ? -2.297 8.501 -7.918 1.00 97.19 165 ASP A C 1
ATOM 1351 O O . ASP A 1 165 ? -1.436 9.378 -7.868 1.00 97.19 165 ASP A O 1
ATOM 1355 N N . ILE A 1 166 ? -2.020 7.275 -8.390 1.00 93.88 166 ILE A N 1
ATOM 1356 C CA . ILE A 1 166 ? -0.711 6.885 -8.941 1.00 93.88 166 ILE A CA 1
ATOM 1357 C C . ILE A 1 166 ? -0.332 7.807 -10.105 1.00 93.88 166 ILE A C 1
ATOM 1359 O O . ILE A 1 166 ? 0.764 8.367 -10.116 1.00 93.88 166 ILE A O 1
ATOM 1363 N N . LYS A 1 167 ? -1.233 7.978 -11.082 1.00 94.25 167 LYS A N 1
ATOM 1364 C CA . LYS A 1 167 ? -0.973 8.787 -12.284 1.00 94.25 167 LYS A CA 1
ATOM 1365 C C . LYS A 1 167 ? -0.698 10.247 -11.930 1.00 94.25 167 LYS A C 1
ATOM 1367 O O . LYS A 1 167 ? 0.294 10.794 -12.395 1.00 94.25 167 LYS A O 1
ATOM 1372 N N . ILE A 1 168 ? -1.528 10.847 -11.074 1.00 95.75 168 ILE A N 1
ATOM 1373 C CA . ILE A 1 168 ? -1.358 12.233 -10.610 1.00 95.75 168 ILE A CA 1
ATOM 1374 C C . ILE A 1 168 ? -0.049 12.391 -9.828 1.00 95.75 168 ILE A C 1
ATOM 1376 O O . ILE A 1 168 ? 0.694 13.341 -10.065 1.00 95.75 168 ILE A O 1
ATOM 1380 N N . THR A 1 169 ? 0.255 11.458 -8.923 1.00 94.94 169 THR A N 1
ATOM 1381 C CA . THR A 1 169 ? 1.474 11.512 -8.107 1.00 94.94 169 THR A CA 1
ATOM 1382 C C . THR A 1 169 ? 2.722 11.446 -8.979 1.00 94.94 169 THR A C 1
ATOM 1384 O O . THR A 1 169 ? 3.633 12.250 -8.798 1.00 94.94 169 THR A O 1
ATOM 1387 N N . LEU A 1 170 ? 2.770 10.530 -9.947 1.00 91.12 170 LEU A N 1
ATOM 1388 C CA . LEU A 1 170 ? 3.908 10.424 -10.859 1.00 91.12 170 LEU A CA 1
ATOM 1389 C C . LEU A 1 170 ? 4.044 11.669 -11.744 1.00 91.12 170 LEU A C 1
ATOM 1391 O O . LEU A 1 170 ? 5.132 12.233 -11.803 1.00 91.12 170 LEU A O 1
ATOM 1395 N N . ASP A 1 171 ? 2.950 12.141 -12.347 1.00 92.62 171 ASP A N 1
ATOM 1396 C CA . ASP A 1 171 ? 2.937 13.339 -13.202 1.00 92.62 171 ASP A CA 1
ATOM 1397 C C . ASP A 1 171 ? 3.458 14.588 -12.469 1.00 92.62 171 ASP A C 1
ATOM 1399 O O . ASP A 1 171 ? 4.258 15.352 -13.003 1.00 92.62 171 ASP A O 1
ATOM 1403 N N . GLN A 1 172 ? 3.067 14.774 -11.207 1.00 93.88 172 GLN A N 1
ATOM 1404 C CA . GLN A 1 172 ? 3.432 15.968 -10.440 1.00 93.88 172 GLN A CA 1
ATOM 1405 C C . GLN A 1 172 ? 4.795 15.871 -9.745 1.00 93.88 172 GLN A C 1
ATOM 1407 O O . GLN A 1 172 ? 5.433 16.900 -9.496 1.00 93.88 172 GLN A O 1
ATOM 1412 N N . HIS A 1 173 ? 5.232 14.664 -9.374 1.00 93.12 173 HIS A N 1
ATOM 1413 C CA . HIS A 1 173 ? 6.337 14.493 -8.428 1.00 93.12 173 HIS A CA 1
ATOM 1414 C C . HIS A 1 173 ? 7.527 13.696 -8.949 1.00 93.12 173 HIS A C 1
ATOM 1416 O O . HIS A 1 173 ? 8.580 13.762 -8.314 1.00 93.12 173 HIS A O 1
ATOM 1422 N N . TYR A 1 174 ? 7.420 12.985 -10.074 1.00 86.94 174 TYR A N 1
ATOM 1423 C CA . TYR A 1 174 ? 8.529 12.176 -10.581 1.00 86.94 174 TYR A CA 1
ATOM 1424 C C . TYR A 1 174 ? 9.746 13.041 -10.950 1.00 86.94 174 TYR A C 1
ATOM 1426 O O . TYR A 1 174 ? 10.780 12.953 -10.287 1.00 86.94 174 TYR A O 1
ATOM 1434 N N . ASP A 1 175 ? 9.614 13.959 -11.913 1.00 86.50 175 ASP A N 1
ATOM 1435 C CA . ASP A 1 175 ? 10.725 14.815 -12.377 1.00 86.50 175 ASP A CA 1
ATOM 1436 C C . ASP A 1 175 ? 11.272 15.718 -11.267 1.00 86.50 175 ASP A C 1
ATOM 1438 O O . ASP A 1 175 ? 12.484 15.920 -11.101 1.00 86.50 175 ASP A O 1
ATOM 1442 N N . ARG A 1 176 ? 10.353 16.247 -10.456 1.00 88.62 176 ARG A N 1
ATOM 1443 C CA . ARG A 1 176 ? 10.691 17.063 -9.296 1.00 88.62 176 ARG A CA 1
ATOM 1444 C C . ARG A 1 176 ? 11.513 16.263 -8.291 1.00 88.62 176 ARG A C 1
ATOM 1446 O O . ARG A 1 176 ? 12.561 16.732 -7.854 1.00 88.62 176 ARG A O 1
ATOM 1453 N N . GLY A 1 177 ? 11.066 15.062 -7.938 1.00 86.62 177 GLY A N 1
ATOM 1454 C CA . GLY A 1 177 ? 11.768 14.202 -6.996 1.00 86.62 177 GLY A CA 1
ATOM 1455 C C . GLY A 1 177 ? 13.107 13.710 -7.540 1.00 86.62 177 GLY A C 1
ATOM 1456 O O . GLY A 1 177 ? 14.077 13.668 -6.790 1.00 86.62 177 GLY A O 1
ATOM 1457 N N . MET A 1 178 ? 13.214 13.448 -8.846 1.00 82.50 178 MET A N 1
ATOM 1458 C CA . MET A 1 178 ? 14.485 13.138 -9.512 1.00 82.50 178 MET A CA 1
ATOM 1459 C C . MET A 1 178 ? 15.502 14.280 -9.395 1.00 82.50 178 MET A C 1
ATOM 1461 O O . MET A 1 178 ? 16.703 14.022 -9.265 1.00 82.50 178 MET A O 1
ATOM 1465 N N . THR A 1 179 ? 15.031 15.529 -9.405 1.00 85.88 179 THR A N 1
ATOM 1466 C CA . THR A 1 179 ? 15.863 16.731 -9.239 1.00 85.88 179 THR A CA 1
ATOM 1467 C C . THR A 1 179 ? 16.224 16.991 -7.775 1.00 85.88 179 THR A C 1
ATOM 1469 O O . THR A 1 179 ? 17.358 17.352 -7.468 1.00 85.88 179 THR A O 1
ATOM 1472 N N . GLU A 1 180 ? 15.265 16.829 -6.861 1.00 88.81 180 GLU A N 1
ATOM 1473 C CA . GLU A 1 180 ? 15.433 17.152 -5.439 1.00 88.81 180 GLU A CA 1
ATOM 1474 C C . GLU A 1 180 ? 16.114 16.043 -4.624 1.00 88.81 180 GLU A C 1
ATOM 1476 O O . GLU A 1 180 ? 16.698 16.333 -3.576 1.00 88.81 180 GLU A O 1
ATOM 1481 N N . ALA A 1 181 ? 16.043 14.784 -5.065 1.00 83.88 181 ALA A N 1
ATOM 1482 C CA . ALA A 1 181 ? 16.714 13.674 -4.400 1.00 83.88 181 ALA A CA 1
ATOM 1483 C C . ALA A 1 181 ? 18.235 13.812 -4.532 1.00 83.88 181 ALA A C 1
ATOM 1485 O O . ALA A 1 181 ? 18.779 13.952 -5.630 1.00 83.88 181 ALA A O 1
ATOM 1486 N N . THR A 1 182 ? 18.932 13.713 -3.403 1.00 83.25 182 THR A N 1
ATOM 1487 C CA . THR A 1 182 ? 20.396 13.752 -3.319 1.00 83.25 182 THR A CA 1
ATOM 1488 C C . THR A 1 182 ? 20.910 12.515 -2.588 1.00 83.25 182 THR A C 1
ATOM 1490 O O . THR A 1 182 ? 20.132 11.696 -2.103 1.00 83.25 182 THR A O 1
ATOM 1493 N N . LEU A 1 183 ? 22.234 12.370 -2.493 1.00 77.06 183 LEU A N 1
ATOM 1494 C CA . LEU A 1 183 ? 22.859 11.307 -1.700 1.00 77.06 183 LEU A CA 1
ATOM 1495 C C . LEU A 1 183 ? 22.397 11.322 -0.231 1.00 77.06 183 LEU A C 1
ATOM 1497 O O . LEU A 1 183 ? 22.208 10.282 0.389 1.00 77.06 183 LEU A O 1
ATOM 1501 N N . GLU A 1 184 ? 22.218 12.518 0.320 1.00 83.62 184 GLU A N 1
ATOM 1502 C CA . GLU A 1 184 ? 21.911 12.735 1.736 1.00 83.62 184 GLU A CA 1
ATOM 1503 C C . GLU A 1 184 ? 20.404 12.820 1.999 1.00 83.62 184 GLU A C 1
ATOM 1505 O O . GLU A 1 184 ? 19.965 12.793 3.150 1.00 83.62 184 GLU A O 1
ATOM 1510 N N . ARG A 1 185 ? 19.594 12.947 0.941 1.00 84.25 185 ARG A N 1
ATOM 1511 C CA . ARG A 1 185 ? 18.167 13.229 1.054 1.00 84.25 185 ARG A CA 1
ATOM 1512 C C . ARG A 1 185 ? 17.353 12.394 0.079 1.00 84.25 185 ARG A C 1
ATOM 1514 O O . ARG A 1 185 ? 17.401 12.598 -1.131 1.00 84.25 185 ARG A O 1
ATOM 1521 N N . THR A 1 186 ? 16.518 11.525 0.642 1.00 83.81 186 THR A N 1
ATOM 1522 C CA . THR A 1 186 ? 15.442 10.860 -0.100 1.00 83.81 186 THR A CA 1
ATOM 1523 C C . THR A 1 186 ? 14.300 11.850 -0.314 1.00 83.81 186 THR A C 1
ATOM 1525 O O . THR A 1 186 ? 13.855 12.504 0.633 1.00 83.81 186 THR A O 1
ATOM 1528 N N . TYR A 1 187 ? 13.822 11.966 -1.548 1.00 88.06 187 TYR A N 1
ATOM 1529 C CA . TYR A 1 187 ? 12.569 12.650 -1.836 1.00 88.06 187 TYR A CA 1
ATOM 1530 C C . TYR A 1 187 ? 11.411 11.713 -1.505 1.00 88.06 187 TYR A C 1
ATOM 1532 O O . TYR A 1 187 ? 11.406 10.566 -1.946 1.00 88.06 187 TYR A O 1
ATOM 1540 N N . ILE A 1 188 ? 10.448 12.180 -0.715 1.00 92.38 188 ILE A N 1
ATOM 1541 C CA . ILE A 1 188 ? 9.281 11.393 -0.320 1.00 92.38 188 ILE A CA 1
ATOM 1542 C C . ILE A 1 188 ? 8.052 12.256 -0.548 1.00 92.38 188 ILE A C 1
ATOM 1544 O O . ILE A 1 188 ? 7.952 13.344 0.018 1.00 92.38 188 ILE A O 1
ATOM 1548 N N . GLN A 1 189 ? 7.122 11.742 -1.340 1.00 94.81 189 GLN A N 1
ATOM 1549 C CA . GLN A 1 189 ? 5.782 12.286 -1.477 1.00 94.81 189 GLN A CA 1
ATOM 1550 C C . GLN A 1 189 ? 4.779 11.208 -1.078 1.00 94.81 189 GLN A C 1
ATOM 1552 O O . GLN A 1 189 ? 4.877 10.074 -1.538 1.00 94.81 189 GLN A O 1
ATOM 1557 N N . THR A 1 190 ? 3.802 11.578 -0.257 1.00 94.19 190 THR A N 1
ATOM 1558 C CA . THR A 1 190 ? 2.685 10.706 0.115 1.00 94.19 190 THR A CA 1
ATOM 1559 C C . THR A 1 190 ? 1.386 11.392 -0.293 1.00 94.19 190 THR A C 1
ATOM 1561 O O . THR A 1 190 ? 1.154 12.542 0.081 1.00 94.19 190 THR A O 1
ATOM 1564 N N . SER A 1 191 ? 0.582 10.714 -1.103 1.00 94.12 191 SER A N 1
ATOM 1565 C CA . SER A 1 191 ? -0.791 11.076 -1.457 1.00 94.12 191 SER A CA 1
ATOM 1566 C C . SER A 1 191 ? -1.784 10.253 -0.623 1.00 94.12 191 SER A C 1
ATOM 1568 O O . SER A 1 191 ? -1.407 9.653 0.385 1.00 94.12 191 SER A O 1
ATOM 1570 N N . GLU A 1 192 ? -3.061 10.225 -1.013 1.00 92.62 192 GLU A N 1
ATOM 1571 C CA . GLU A 1 192 ? -4.099 9.491 -0.276 1.00 92.62 192 GLU A CA 1
ATOM 1572 C C . GLU A 1 192 ? -3.842 7.972 -0.268 1.00 92.62 192 GLU A C 1
ATOM 1574 O O . GLU A 1 192 ? -3.982 7.319 0.770 1.00 92.62 192 GLU A O 1
ATOM 1579 N N . PHE A 1 193 ? -3.430 7.398 -1.403 1.00 94.88 193 PHE A N 1
ATOM 1580 C CA . PHE A 1 193 ? -3.260 5.947 -1.555 1.00 94.88 193 PHE A CA 1
ATOM 1581 C C . PHE A 1 193 ? -1.833 5.517 -1.874 1.00 94.88 193 PHE A C 1
ATOM 1583 O O . PHE A 1 193 ? -1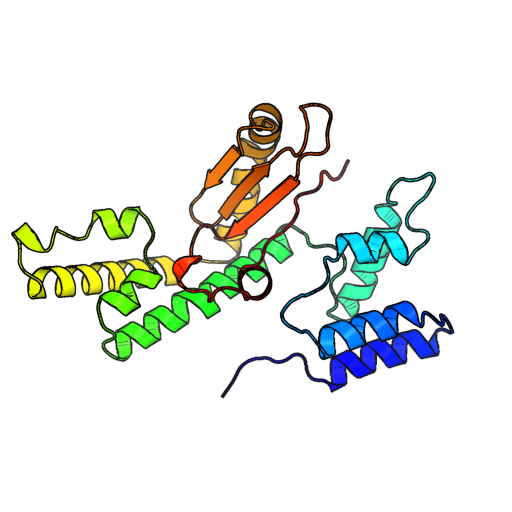.525 4.325 -1.831 1.00 94.88 193 PHE A O 1
ATOM 1590 N N . VAL A 1 194 ? -0.958 6.456 -2.217 1.00 93.12 194 VAL A N 1
ATOM 1591 C CA . VAL A 1 194 ? 0.344 6.145 -2.795 1.00 93.12 194 VAL A CA 1
ATOM 1592 C C . VAL A 1 194 ? 1.447 6.910 -2.087 1.00 93.12 194 VAL A C 1
ATOM 1594 O O . VAL A 1 194 ? 1.321 8.079 -1.738 1.00 93.12 194 VAL A O 1
ATOM 1597 N N . ARG A 1 195 ? 2.581 6.247 -1.910 1.00 93.25 195 ARG A N 1
ATOM 1598 C CA . ARG A 1 195 ? 3.835 6.866 -1.514 1.00 93.25 195 ARG A CA 1
ATOM 1599 C C . ARG A 1 195 ? 4.859 6.674 -2.623 1.00 93.25 195 ARG A C 1
ATOM 1601 O O . ARG A 1 195 ? 5.125 5.555 -3.054 1.00 93.25 195 ARG A O 1
ATOM 1608 N N . LEU A 1 196 ? 5.437 7.786 -3.061 1.00 89.06 196 LEU A N 1
ATOM 1609 C CA . LEU A 1 196 ? 6.560 7.848 -3.985 1.00 89.06 196 LEU A CA 1
ATOM 1610 C C . LEU A 1 196 ? 7.829 8.173 -3.196 1.00 89.06 196 LEU A C 1
ATOM 1612 O O . LEU A 1 196 ? 7.875 9.156 -2.452 1.00 89.06 196 LEU A O 1
ATOM 1616 N N . MET A 1 197 ? 8.871 7.369 -3.375 1.00 82.50 197 MET A N 1
ATOM 1617 C CA . MET A 1 197 ? 10.184 7.583 -2.773 1.00 82.50 197 MET A CA 1
ATOM 1618 C C . MET A 1 197 ? 11.257 7.580 -3.855 1.00 82.50 197 MET A C 1
ATOM 1620 O O . MET A 1 197 ? 11.307 6.664 -4.667 1.00 82.50 197 MET A O 1
ATOM 1624 N N . ILE A 1 198 ? 12.131 8.586 -3.858 1.00 81.06 198 ILE A N 1
ATOM 1625 C CA . ILE A 1 198 ? 13.258 8.681 -4.793 1.00 81.06 198 ILE A CA 1
ATOM 1626 C C . ILE A 1 198 ? 14.544 8.864 -4.001 1.00 81.06 198 ILE A C 1
ATOM 1628 O O . ILE A 1 198 ? 14.692 9.834 -3.254 1.00 81.06 198 ILE A O 1
ATOM 1632 N N . GLN A 1 199 ? 15.479 7.931 -4.162 1.00 77.75 199 GLN A N 1
ATOM 1633 C CA . GLN A 1 199 ? 16.759 7.918 -3.456 1.00 77.75 199 GLN A CA 1
ATOM 1634 C C . GLN A 1 199 ? 17.925 7.797 -4.437 1.00 77.75 199 GLN A C 1
ATOM 1636 O O . GLN A 1 199 ? 17.842 7.075 -5.427 1.00 77.75 199 GLN A O 1
ATOM 1641 N N . ARG A 1 200 ? 19.046 8.460 -4.134 1.00 70.38 200 ARG A N 1
ATOM 1642 C CA . ARG A 1 200 ? 20.308 8.311 -4.871 1.00 70.38 200 ARG A CA 1
ATOM 1643 C C . ARG A 1 200 ? 21.370 7.674 -3.986 1.00 70.38 200 ARG A C 1
ATOM 1645 O O . ARG A 1 200 ? 21.479 8.007 -2.811 1.00 70.38 200 ARG A O 1
ATOM 1652 N N . SER A 1 201 ? 22.156 6.769 -4.559 1.00 65.38 201 SER A N 1
ATOM 1653 C CA . SER A 1 201 ? 23.173 5.999 -3.832 1.00 65.38 201 SER A CA 1
ATOM 1654 C C . SER A 1 201 ? 24.549 6.660 -3.776 1.00 65.38 201 SER A C 1
ATOM 1656 O O . SER A 1 201 ? 25.334 6.314 -2.898 1.00 65.38 201 SER A O 1
ATOM 1658 N N . SER A 1 202 ? 24.869 7.582 -4.692 1.00 61.16 202 SER A N 1
ATOM 1659 C CA . SER A 1 202 ? 26.241 8.117 -4.776 1.00 61.16 202 SER A CA 1
ATOM 1660 C C . SER A 1 202 ? 26.377 9.522 -5.398 1.00 61.16 202 SER A C 1
ATOM 1662 O O . SER A 1 202 ? 27.261 10.266 -4.977 1.00 61.16 202 SER A O 1
ATOM 1664 N N . GLY A 1 203 ? 25.474 9.973 -6.282 1.00 60.38 203 GLY A N 1
ATOM 1665 C CA . GLY A 1 203 ? 25.501 11.347 -6.810 1.00 60.38 203 GLY A CA 1
ATOM 1666 C C . GLY A 1 203 ? 24.394 11.687 -7.825 1.00 60.38 203 GLY A C 1
ATOM 1667 O O . GLY A 1 203 ? 23.601 10.817 -8.185 1.00 60.38 203 GLY A O 1
ATOM 1668 N N . PRO A 1 204 ? 24.316 12.946 -8.312 1.00 61.03 204 PRO A N 1
ATOM 1669 C CA . PRO A 1 204 ? 23.279 13.401 -9.256 1.00 61.03 204 PRO A CA 1
ATOM 1670 C C . PRO A 1 204 ? 23.335 12.710 -10.627 1.00 61.03 204 PRO A C 1
ATOM 1672 O O . PRO A 1 204 ? 22.338 12.660 -11.343 1.00 61.03 204 PRO A O 1
ATOM 1675 N N . SER A 1 205 ? 24.505 12.187 -10.994 1.00 58.91 205 SER A N 1
ATOM 1676 C CA . SER A 1 205 ? 24.748 11.436 -12.228 1.00 58.91 205 SER A CA 1
ATOM 1677 C C . SER A 1 205 ? 24.419 9.947 -12.121 1.00 58.91 205 SER A C 1
ATOM 1679 O O . SER A 1 205 ? 24.390 9.271 -13.146 1.00 58.91 205 SER A O 1
ATOM 1681 N N . ASP A 1 206 ? 24.190 9.429 -10.912 1.00 57.25 206 ASP A N 1
ATOM 1682 C CA . ASP A 1 206 ? 23.905 8.010 -10.713 1.00 57.25 206 ASP A CA 1
ATOM 1683 C C . ASP A 1 206 ? 22.413 7.713 -10.864 1.00 57.25 206 ASP A C 1
ATOM 1685 O O . ASP A 1 206 ? 21.588 8.587 -10.576 1.00 57.25 206 ASP A O 1
ATOM 1689 N N . PRO A 1 207 ? 22.042 6.487 -11.276 1.00 59.47 207 PRO A N 1
ATOM 1690 C CA . PRO A 1 207 ? 20.648 6.073 -11.333 1.00 59.47 207 PRO A CA 1
ATOM 1691 C C . PRO A 1 207 ? 19.975 6.285 -9.975 1.00 59.47 207 PRO A C 1
ATOM 1693 O O . PRO A 1 207 ? 20.473 5.823 -8.947 1.00 59.47 207 PRO A O 1
ATOM 1696 N N . ALA A 1 208 ? 18.853 7.001 -9.967 1.00 64.56 208 ALA A N 1
ATOM 1697 C CA . ALA A 1 208 ? 18.024 7.095 -8.779 1.00 64.56 208 ALA A CA 1
ATOM 1698 C C . ALA A 1 208 ? 17.152 5.841 -8.670 1.00 64.56 208 ALA A C 1
ATOM 1700 O O . ALA A 1 208 ? 16.622 5.346 -9.665 1.00 64.56 208 ALA A O 1
ATOM 1701 N N . THR A 1 209 ? 16.984 5.346 -7.452 1.00 67.44 209 THR A N 1
ATOM 1702 C CA . THR A 1 209 ? 15.996 4.320 -7.140 1.00 67.44 209 THR A CA 1
ATOM 1703 C C . THR A 1 209 ? 14.670 5.020 -6.886 1.00 67.44 209 THR A C 1
ATOM 1705 O O . THR A 1 209 ? 14.549 5.767 -5.914 1.00 67.44 209 THR A O 1
ATOM 1708 N N . VAL A 1 210 ? 13.690 4.782 -7.756 1.00 70.38 210 VAL A N 1
ATOM 1709 C CA . VAL A 1 210 ? 12.323 5.291 -7.611 1.00 70.38 210 VAL A CA 1
ATOM 1710 C C . VAL A 1 210 ? 11.418 4.152 -7.177 1.00 70.38 210 VAL A C 1
ATOM 1712 O O . VAL A 1 210 ? 11.376 3.111 -7.829 1.00 70.38 210 VAL A O 1
ATOM 1715 N N . ILE A 1 211 ? 10.700 4.353 -6.082 1.00 76.44 211 ILE A N 1
ATOM 1716 C CA . ILE A 1 211 ? 9.855 3.357 -5.441 1.00 76.44 211 ILE A CA 1
ATOM 1717 C C . ILE A 1 211 ? 8.438 3.906 -5.312 1.00 76.44 211 ILE A C 1
ATOM 1719 O O . ILE A 1 211 ? 8.239 5.000 -4.785 1.00 76.44 211 ILE A O 1
ATOM 1723 N N . LEU A 1 212 ? 7.467 3.114 -5.748 1.00 79.75 212 LEU A N 1
ATOM 1724 C CA . LEU A 1 212 ? 6.044 3.328 -5.546 1.00 79.75 212 LEU A CA 1
ATOM 1725 C C . LEU A 1 212 ? 5.512 2.252 -4.599 1.00 79.75 212 LEU A C 1
ATOM 1727 O O . LEU A 1 212 ? 5.693 1.062 -4.851 1.00 79.75 212 LEU A O 1
ATOM 1731 N N . CYS A 1 213 ? 4.830 2.643 -3.534 1.00 87.75 213 CYS A N 1
ATOM 1732 C CA . CYS A 1 213 ? 4.202 1.717 -2.593 1.00 87.75 213 CYS A CA 1
ATOM 1733 C C . CYS A 1 213 ? 2.891 2.317 -2.052 1.00 87.75 213 CYS A C 1
ATOM 1735 O O . CYS A 1 213 ? 2.607 3.486 -2.334 1.00 87.75 213 CYS A O 1
ATOM 1737 N N . PRO A 1 214 ? 2.062 1.562 -1.307 1.00 91.81 214 PRO A N 1
ATOM 1738 C CA . PRO A 1 214 ? 0.899 2.133 -0.637 1.00 91.81 214 PRO A CA 1
ATOM 1739 C C . PRO A 1 214 ? 1.286 3.330 0.252 1.00 91.81 214 PRO A C 1
ATOM 1741 O O . PRO A 1 214 ? 2.438 3.480 0.665 1.00 91.81 214 PRO A O 1
ATOM 1744 N N . ALA A 1 215 ? 0.338 4.212 0.561 1.00 92.94 215 ALA A N 1
ATOM 1745 C CA . ALA A 1 215 ? 0.596 5.333 1.472 1.00 92.94 215 ALA A CA 1
ATOM 1746 C C . ALA A 1 215 ? 0.642 4.911 2.947 1.00 92.94 215 ALA A C 1
ATOM 1748 O O . ALA A 1 215 ? 1.304 5.559 3.757 1.00 92.94 215 ALA A O 1
ATOM 1749 N N . ARG A 1 216 ? -0.065 3.832 3.299 1.00 90.56 216 ARG A N 1
ATOM 1750 C CA . ARG A 1 216 ? -0.322 3.428 4.686 1.00 90.56 216 ARG A CA 1
ATOM 1751 C C . ARG A 1 216 ? -0.202 1.924 4.870 1.00 90.56 216 ARG A C 1
ATOM 1753 O O . ARG A 1 216 ? -0.270 1.182 3.899 1.00 90.56 216 ARG A O 1
ATOM 1760 N N . GLY A 1 217 ? -0.148 1.476 6.122 1.00 85.31 217 GLY A N 1
ATOM 1761 C CA . GLY A 1 217 ? -0.202 0.047 6.469 1.00 85.31 217 GLY A CA 1
ATOM 1762 C C . GLY A 1 217 ? 1.133 -0.562 6.883 1.00 85.31 217 GLY A C 1
ATOM 1763 O O . GLY A 1 217 ? 1.186 -1.752 7.186 1.00 85.31 217 GLY A O 1
ATOM 1764 N N . HIS A 1 218 ? 2.186 0.254 6.972 1.00 77.31 218 HIS A N 1
ATOM 1765 C CA . HIS A 1 218 ? 3.499 -0.159 7.470 1.00 77.31 218 HIS A CA 1
ATOM 1766 C C . HIS A 1 218 ? 3.413 -0.769 8.880 1.00 77.31 218 HIS A C 1
ATOM 1768 O O . HIS A 1 218 ? 4.086 -1.750 9.166 1.00 77.31 218 HIS A O 1
ATOM 1774 N N . GLY A 1 219 ? 2.546 -0.231 9.749 1.00 76.00 219 GLY A N 1
ATOM 1775 C CA . GLY A 1 219 ? 2.353 -0.728 11.118 1.00 76.00 219 GLY A CA 1
ATOM 1776 C C . GLY A 1 219 ? 1.571 -2.043 11.232 1.00 76.00 219 GLY A C 1
ATOM 1777 O O . GLY A 1 219 ? 1.520 -2.631 12.312 1.00 76.00 219 GLY A O 1
ATOM 1778 N N . VAL A 1 220 ? 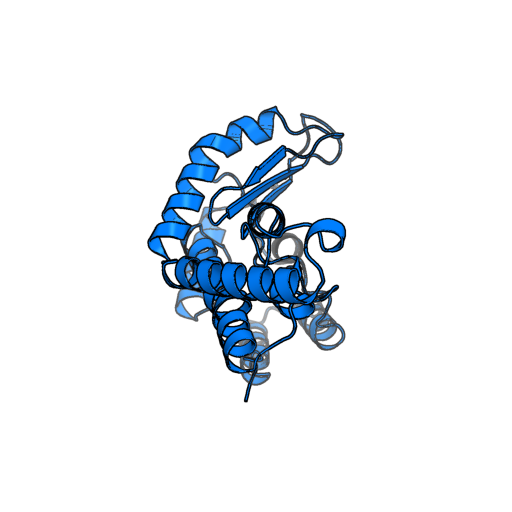0.960 -2.512 10.139 1.00 81.44 220 VAL A N 1
ATOM 1779 C CA . VAL A 1 220 ? 0.123 -3.725 10.120 1.00 81.44 220 VAL A CA 1
ATOM 1780 C C . VAL A 1 220 ? 0.938 -4.960 9.714 1.00 81.44 220 VAL A C 1
ATOM 1782 O O . VAL A 1 220 ? 0.560 -6.092 10.022 1.00 81.44 220 VAL A O 1
ATOM 1785 N N . ILE A 1 221 ? 2.078 -4.755 9.051 1.00 73.25 221 ILE A N 1
ATOM 1786 C CA . ILE A 1 221 ? 2.945 -5.823 8.551 1.00 73.25 221 ILE A CA 1
ATOM 1787 C C . ILE A 1 221 ? 4.009 -6.162 9.594 1.00 73.25 221 ILE A C 1
ATOM 1789 O O . ILE A 1 221 ? 4.520 -5.298 10.302 1.00 73.25 221 ILE A O 1
ATOM 1793 N N . ARG A 1 222 ? 4.328 -7.453 9.707 1.00 67.06 222 ARG A N 1
ATOM 1794 C CA . ARG A 1 222 ? 5.401 -7.928 10.584 1.00 67.06 222 ARG A CA 1
ATOM 1795 C C . ARG A 1 222 ? 6.759 -7.729 9.927 1.00 67.06 222 ARG A C 1
ATOM 1797 O O . ARG A 1 222 ? 6.894 -7.950 8.726 1.00 67.06 222 ARG A O 1
ATOM 1804 N N . GLU A 1 223 ? 7.750 -7.424 10.755 1.00 63.56 223 GLU A N 1
ATOM 1805 C CA . GLU A 1 223 ? 9.147 -7.330 10.340 1.00 63.56 223 GLU A CA 1
ATOM 1806 C C . GLU A 1 223 ? 9.590 -8.591 9.576 1.00 63.56 223 GLU A C 1
ATOM 180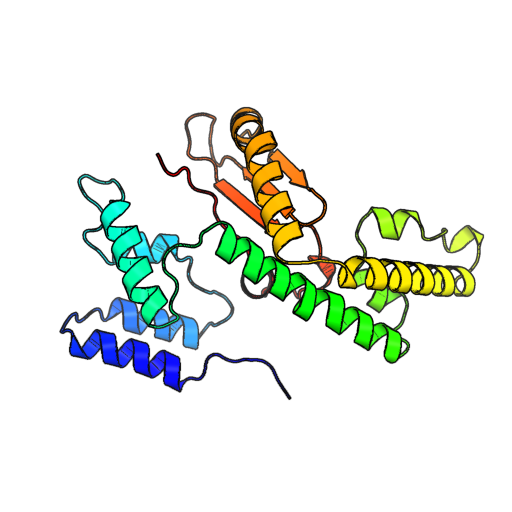8 O O . GLU A 1 223 ? 9.344 -9.716 10.026 1.00 63.56 223 GLU A O 1
ATOM 1813 N N . GLY A 1 224 ? 10.192 -8.399 8.401 1.00 56.25 224 GLY A N 1
ATOM 1814 C CA . GLY A 1 224 ? 10.622 -9.458 7.484 1.00 56.25 224 GLY A CA 1
ATOM 1815 C C . GLY A 1 224 ? 9.599 -9.844 6.410 1.00 56.25 224 GLY A C 1
ATOM 1816 O O . GLY A 1 224 ? 9.921 -10.645 5.538 1.00 56.25 224 GLY A O 1
ATOM 1817 N N . TYR A 1 225 ? 8.383 -9.289 6.440 1.00 58.09 225 TYR A N 1
ATOM 1818 C CA . TYR A 1 225 ? 7.329 -9.564 5.451 1.00 58.09 225 TYR A CA 1
ATOM 1819 C C . TYR A 1 225 ? 6.939 -8.339 4.611 1.00 58.09 225 TYR A C 1
ATOM 1821 O O . TYR A 1 225 ? 5.997 -8.404 3.814 1.00 58.09 225 TYR A O 1
ATOM 1829 N N . GLU A 1 226 ? 7.653 -7.224 4.761 1.00 58.09 226 GLU A N 1
ATOM 1830 C CA . GLU A 1 226 ? 7.357 -5.954 4.102 1.00 58.09 226 GLU A CA 1
ATOM 1831 C C . GLU A 1 226 ? 7.369 -6.111 2.585 1.00 58.09 226 GLU A C 1
ATOM 1833 O O . GLU A 1 226 ? 6.390 -5.771 1.948 1.00 58.09 226 GLU A O 1
ATOM 1838 N N . GLY A 1 227 ? 8.385 -6.732 1.985 1.00 51.50 227 GLY A N 1
ATOM 1839 C CA . GLY A 1 227 ? 8.430 -6.888 0.523 1.00 51.50 227 GLY A CA 1
ATOM 1840 C C . GLY A 1 227 ? 7.351 -7.809 -0.070 1.00 51.50 227 GLY A C 1
ATOM 1841 O O . GLY A 1 227 ? 7.087 -7.737 -1.267 1.00 51.50 227 GLY A O 1
ATOM 1842 N N . VAL A 1 228 ? 6.736 -8.674 0.746 1.00 58.19 228 VAL A N 1
ATOM 1843 C CA . VAL A 1 228 ? 5.761 -9.685 0.295 1.00 58.19 228 VAL A CA 1
ATOM 1844 C C . VAL A 1 228 ? 4.335 -9.163 0.406 1.00 58.19 228 VAL A C 1
ATOM 1846 O O . VAL A 1 228 ? 3.551 -9.295 -0.531 1.00 58.19 228 VAL A O 1
ATOM 1849 N N . PHE A 1 229 ? 3.989 -8.578 1.554 1.00 61.53 229 PHE A N 1
ATOM 1850 C CA . PHE A 1 229 ? 2.647 -8.050 1.782 1.00 61.53 229 PHE A CA 1
ATOM 1851 C C . PHE A 1 229 ? 2.534 -6.568 1.464 1.00 61.53 229 PHE A C 1
ATOM 1853 O O . PHE A 1 229 ? 1.422 -6.127 1.219 1.00 61.53 229 PHE A O 1
ATOM 1860 N N . TYR A 1 230 ? 3.633 -5.811 1.442 1.00 66.50 230 TYR A N 1
ATOM 1861 C CA . TYR A 1 230 ? 3.652 -4.406 1.047 1.00 66.50 230 TYR A CA 1
ATOM 1862 C C . TYR A 1 230 ? 4.120 -4.281 -0.406 1.00 66.50 230 TYR A C 1
ATOM 1864 O O . TYR A 1 230 ? 5.327 -4.198 -0.667 1.00 66.50 230 TYR A O 1
ATOM 1872 N N . PRO A 1 231 ? 3.194 -4.291 -1.381 1.00 72.19 231 PRO A N 1
ATOM 1873 C CA . PRO A 1 231 ? 3.577 -4.233 -2.781 1.00 72.19 231 PRO A CA 1
ATOM 1874 C C . PRO A 1 231 ? 4.402 -2.972 -3.041 1.00 72.19 231 PRO A C 1
ATOM 1876 O O . PRO A 1 231 ? 4.006 -1.858 -2.702 1.00 72.19 231 PRO A O 1
ATOM 1879 N N . THR A 1 232 ? 5.582 -3.166 -3.617 1.00 70.31 232 THR A N 1
ATOM 1880 C CA . THR A 1 232 ? 6.556 -2.105 -3.849 1.00 70.31 232 THR A CA 1
ATOM 1881 C C . THR A 1 232 ? 7.053 -2.223 -5.283 1.00 70.31 232 THR A C 1
ATOM 1883 O O . THR A 1 232 ? 7.586 -3.259 -5.674 1.00 70.31 232 THR A O 1
ATOM 1886 N N . TYR A 1 233 ? 6.876 -1.168 -6.074 1.00 67.06 233 TYR A N 1
ATOM 1887 C CA . TYR A 1 233 ? 7.218 -1.143 -7.493 1.00 67.06 233 TYR A CA 1
ATOM 1888 C C . TYR A 1 233 ? 8.365 -0.190 -7.757 1.00 67.06 233 TYR A C 1
ATOM 1890 O O . TYR A 1 233 ? 8.382 0.933 -7.257 1.00 67.06 233 TYR A O 1
ATOM 1898 N N . TYR A 1 234 ? 9.296 -0.624 -8.599 1.00 66.44 234 TYR A N 1
ATOM 1899 C CA . TYR A 1 234 ? 10.329 0.250 -9.128 1.00 66.44 234 TYR A CA 1
ATOM 1900 C C . TYR A 1 234 ? 9.779 0.973 -10.351 1.00 66.44 234 TYR A C 1
ATOM 1902 O O . TYR A 1 234 ? 9.396 0.333 -11.330 1.00 66.44 234 TYR A O 1
ATOM 1910 N N . VAL A 1 235 ? 9.722 2.301 -10.292 1.00 63.69 235 VAL A N 1
ATOM 1911 C CA . VAL A 1 235 ? 9.292 3.102 -11.441 1.00 63.69 235 VAL A CA 1
ATOM 1912 C C . VAL A 1 235 ? 10.501 3.277 -12.345 1.00 63.69 235 VAL A C 1
ATOM 1914 O O . VAL A 1 235 ? 11.513 3.841 -11.931 1.00 63.69 235 VAL A O 1
ATOM 1917 N N . GLN A 1 236 ? 10.409 2.771 -13.569 1.00 53.78 236 GLN A N 1
ATOM 1918 C CA . GLN A 1 236 ? 11.427 2.984 -14.587 1.00 53.78 236 GLN A CA 1
ATOM 1919 C C . GLN A 1 236 ? 10.820 3.815 -15.714 1.00 53.78 236 GLN A C 1
ATOM 1921 O O . GLN A 1 236 ? 9.706 3.529 -16.157 1.00 53.78 236 GLN A O 1
ATOM 1926 N N . GLU A 1 237 ? 11.542 4.840 -16.174 1.00 40.41 237 GLU A N 1
ATOM 1927 C CA . GLU A 1 237 ? 11.187 5.550 -17.403 1.00 40.41 237 GLU A CA 1
ATOM 1928 C C . GLU A 1 237 ? 11.005 4.536 -18.534 1.00 40.41 237 GLU A C 1
ATOM 1930 O O . GLU A 1 237 ? 11.903 3.740 -18.828 1.00 40.41 237 GLU A O 1
ATOM 1935 N N . THR A 1 238 ? 9.837 4.570 -19.171 1.00 35.34 238 THR A N 1
ATOM 1936 C CA . THR A 1 238 ? 9.735 4.074 -20.540 1.00 35.34 238 THR A CA 1
ATOM 1937 C C . THR A 1 238 ? 10.186 5.235 -21.434 1.00 35.34 238 THR A C 1
ATOM 1939 O O . THR A 1 238 ? 9.600 6.311 -21.311 1.00 35.34 238 THR A O 1
ATOM 1942 N N . PRO A 1 239 ? 11.252 5.077 -22.239 1.00 31.47 239 PRO A N 1
ATOM 1943 C CA . PRO A 1 239 ? 11.697 6.097 -23.183 1.00 31.47 239 PRO A CA 1
ATOM 1944 C C . PRO A 1 239 ? 10.652 6.392 -24.264 1.00 31.47 239 PRO A C 1
ATOM 1946 O O . PRO A 1 239 ? 9.834 5.492 -24.573 1.00 31.47 239 PRO A O 1
#

Sequence (239 aa):
MGDREYSWKEAQEILIDMDERGTTDEFFQSHFLAWRDHPEYPPAYLYLLRLILPIYENGKLDLGKLMQLDKEARSRHQRIVFGLEDAASDFYDFYAKVITQPLERDLERGASGRTLSNYFEFEEHGQIPAARAVGLDTVEKAVHKVAVELLSQLQKITLDKILSDIKITLDQHYDRGMTEATLERTYIQTSEFVRLMIQRSSGPSDPATVILCPARGHGVIREGYEGVFYPTYYVQETP

Foldseek 3Di:
DDDPDPPPVNVVVVVVVCVVVVPPDVVVVVLVVVCVVPVLCPDDLVVVVVPDDPCQDPNDGVVVVQVVVQVVQVVVVHGNDQDLLNQLVLLLVLLVPQAQVVLVVCLVVVHWLVLLCLQDDPVLVVQADDCVVPHDVSRRVSSSVSSVVVSVVSVPDDSVVSSVQSVVCCVVPVVVQLVVEAQVDWDWDADPFKIWIWHDNHGSPGDIFIKIWTRGNPSRDDPSCCCPSTPIDTDDDDD

Radius of gyration: 21.37 Å; chains: 1; bounding box: 42×46×59 Å

Secondary structure (DSSP, 8-state):
----PPPHHHHHHHHHHHHTTT---HHHHHHHHHHHH-TTS---HHHHHHHH-TTEETTEE-HHHHHHHHHHHHTTT--SS--HHHHHHHHHHHIIIIIIHHHHHHHHTT--HHHHGGG--HHHHHTSPPHHHH-HHHHHHHHHHHHHHHHHHHTT--HHHHHHHHHHHHHHHHHHHHHH--SS--EEEE-SSEEEEEEESS-TTSPEEEEEEESS-GGGSPTT-HHHHS--EE-----